Protein AF-A0A2N6P373-F1 (afdb_monomer)

Structure (mmCIF, N/CA/C/O backbone):
data_AF-A0A2N6P373-F1
#
_entry.id   AF-A0A2N6P373-F1
#
loop_
_atom_site.group_PDB
_atom_site.id
_atom_site.type_symbol
_atom_site.label_atom_id
_atom_site.label_alt_id
_atom_site.label_comp_id
_atom_site.label_asym_id
_atom_site.label_entity_id
_atom_site.label_seq_id
_atom_site.pdbx_PDB_ins_code
_atom_site.Cartn_x
_atom_site.Cartn_y
_atom_site.Cartn_z
_atom_site.occupancy
_atom_site.B_iso_or_equiv
_atom_site.auth_seq_id
_atom_site.auth_comp_id
_atom_site.auth_asym_id
_atom_site.auth_atom_id
_atom_site.pdbx_PDB_model_num
ATOM 1 N N . MET A 1 1 ? -19.589 -3.787 -27.848 1.00 36.09 1 MET A N 1
ATOM 2 C CA . MET A 1 1 ? -20.166 -4.482 -26.679 1.00 36.09 1 MET A CA 1
ATOM 3 C C . MET A 1 1 ? -19.087 -4.541 -25.617 1.00 36.09 1 MET A C 1
ATOM 5 O O . MET A 1 1 ? -18.096 -5.224 -25.832 1.00 36.09 1 MET A O 1
ATOM 9 N N . LEU A 1 2 ? -19.216 -3.754 -24.548 1.00 38.09 2 LEU A N 1
ATOM 10 C CA . LEU A 1 2 ? -18.368 -3.908 -23.366 1.00 38.09 2 LEU A CA 1
ATOM 11 C C . LEU A 1 2 ? -18.787 -5.218 -22.687 1.00 38.09 2 LEU A C 1
ATOM 13 O O . LEU A 1 2 ? -19.974 -5.453 -22.489 1.00 38.09 2 LEU A O 1
ATOM 17 N N . SER A 1 3 ? -17.824 -6.102 -22.433 1.00 40.59 3 SER A N 1
ATOM 18 C CA . SER A 1 3 ? -18.034 -7.330 -21.660 1.00 40.59 3 SER A CA 1
ATOM 19 C C . SER A 1 3 ? -18.656 -6.984 -20.300 1.00 40.59 3 SER A C 1
ATOM 21 O O . SER A 1 3 ? -18.285 -5.969 -19.711 1.00 40.59 3 SER A O 1
ATOM 23 N N . SER A 1 4 ? -19.553 -7.823 -19.773 1.00 47.12 4 SER A N 1
ATOM 24 C CA . SER A 1 4 ? -20.187 -7.636 -18.454 1.00 47.12 4 SER A CA 1
ATOM 25 C C . SER A 1 4 ? -19.177 -7.481 -17.306 1.00 47.12 4 SER A C 1
ATOM 27 O O . SER A 1 4 ? -19.502 -6.912 -16.269 1.00 47.12 4 SER A O 1
ATOM 29 N N . TYR A 1 5 ? -17.932 -7.933 -17.503 1.00 42.16 5 TYR A N 1
ATOM 30 C CA . TYR A 1 5 ? -16.812 -7.707 -16.584 1.00 42.16 5 TYR A CA 1
ATOM 31 C C . TYR A 1 5 ? -16.350 -6.242 -16.534 1.00 42.16 5 TYR A C 1
ATOM 33 O O . TYR A 1 5 ? -15.962 -5.752 -15.477 1.00 42.16 5 TYR A O 1
ATOM 41 N N . ALA A 1 6 ? -16.417 -5.521 -17.655 1.00 43.25 6 ALA A N 1
ATOM 42 C CA . ALA A 1 6 ? -16.016 -4.119 -17.727 1.00 43.25 6 ALA A CA 1
ATOM 43 C C . ALA A 1 6 ? -17.064 -3.183 -17.101 1.00 43.25 6 ALA A C 1
ATOM 45 O O . ALA A 1 6 ? -16.703 -2.148 -16.553 1.00 43.25 6 ALA A O 1
ATOM 46 N N . GLU A 1 7 ? -18.352 -3.540 -17.127 1.00 43.38 7 GLU A N 1
ATOM 47 C CA . GLU A 1 7 ? -19.412 -2.709 -16.531 1.00 43.38 7 GLU A CA 1
ATOM 48 C C . GLU A 1 7 ? -19.334 -2.639 -14.997 1.00 43.38 7 GLU A C 1
ATOM 50 O O . GLU A 1 7 ? -19.603 -1.580 -14.424 1.00 43.38 7 GLU A O 1
ATOM 55 N N . GLY A 1 8 ? -18.934 -3.730 -14.331 1.00 47.50 8 GLY A N 1
ATOM 56 C CA . GLY A 1 8 ? -18.705 -3.750 -12.881 1.00 47.50 8 GLY A CA 1
ATOM 57 C C . GLY A 1 8 ? -17.517 -2.876 -12.475 1.00 47.50 8 GLY A C 1
ATOM 58 O O . GLY A 1 8 ? -17.666 -1.972 -11.656 1.00 47.50 8 GLY A O 1
ATOM 59 N N . ALA A 1 9 ? -16.376 -3.067 -13.144 1.00 47.91 9 ALA A N 1
ATOM 60 C CA . ALA A 1 9 ? -15.158 -2.297 -12.889 1.00 47.91 9 ALA A CA 1
ATOM 61 C C . ALA A 1 9 ? -15.327 -0.797 -13.200 1.00 47.91 9 ALA A C 1
ATOM 63 O O . ALA A 1 9 ? -14.809 0.049 -12.479 1.00 47.91 9 ALA A O 1
ATOM 64 N N . VAL A 1 10 ? -16.092 -0.435 -14.238 1.00 49.12 10 VAL A N 1
ATOM 65 C CA . VAL A 1 10 ? -16.372 0.975 -14.567 1.00 49.12 10 VAL A CA 1
ATOM 66 C C . VAL A 1 10 ? -17.293 1.627 -13.532 1.00 49.12 10 VAL A C 1
ATOM 68 O O . VAL A 1 10 ? -17.081 2.790 -13.192 1.00 49.12 10 VAL A O 1
ATOM 71 N N . LYS A 1 11 ? -18.278 0.908 -12.973 1.00 52.78 11 LYS A N 1
ATOM 72 C CA . LYS A 1 11 ? -19.119 1.442 -11.884 1.00 52.78 11 LYS A CA 1
ATOM 73 C C . LYS A 1 11 ? -18.315 1.771 -10.627 1.00 52.78 11 LYS A C 1
ATOM 75 O O . LYS A 1 11 ? -18.614 2.770 -9.983 1.00 52.78 11 LYS A O 1
ATOM 80 N N . GLU A 1 12 ? -17.287 0.989 -10.312 1.00 53.12 12 GLU A N 1
ATOM 81 C CA . GLU A 1 12 ? -16.394 1.239 -9.170 1.00 53.12 12 GLU A CA 1
ATOM 82 C C . GLU A 1 12 ? -15.486 2.468 -9.345 1.00 53.12 12 GLU A C 1
ATOM 84 O O . GLU A 1 12 ? -14.927 2.961 -8.362 1.00 53.12 12 GLU A O 1
ATOM 89 N N . LEU A 1 13 ? -15.351 2.975 -10.576 1.00 55.50 13 LEU A N 1
ATOM 90 C CA . LEU A 1 13 ? -14.573 4.171 -10.917 1.00 55.50 13 LEU A CA 1
ATOM 91 C C . LEU A 1 13 ? -15.426 5.449 -10.972 1.00 55.50 13 LEU A C 1
ATOM 93 O O . LEU A 1 13 ? -14.883 6.555 -10.959 1.00 55.50 13 LEU A O 1
ATOM 97 N N . ILE A 1 14 ? -16.756 5.329 -11.053 1.00 58.03 14 ILE A N 1
ATOM 98 C CA . ILE A 1 14 ? -17.659 6.480 -11.159 1.00 58.03 14 ILE A CA 1
ATOM 99 C C . ILE A 1 14 ? -18.009 6.974 -9.753 1.00 58.03 14 ILE A C 1
ATOM 101 O O . ILE A 1 14 ? -18.794 6.365 -9.028 1.00 58.03 14 ILE A O 1
ATOM 105 N N . ARG A 1 15 ? -17.437 8.122 -9.378 1.00 55.56 15 ARG A N 1
ATOM 106 C CA . ARG A 1 15 ? -17.741 8.814 -8.121 1.00 55.56 15 ARG A CA 1
ATOM 107 C C . ARG A 1 15 ? -19.202 9.274 -8.104 1.00 55.56 15 ARG A C 1
ATOM 109 O O . ARG A 1 15 ? -19.672 9.902 -9.055 1.00 55.56 15 ARG A O 1
ATOM 116 N N . ASP A 1 16 ? -19.906 9.013 -7.004 1.00 60.09 16 ASP A N 1
ATOM 117 C CA . ASP A 1 16 ? -21.209 9.630 -6.748 1.00 60.09 16 ASP A CA 1
ATOM 118 C C . ASP A 1 16 ? -21.013 11.146 -6.592 1.00 60.09 16 ASP A C 1
ATOM 120 O O . ASP A 1 16 ? -20.276 11.593 -5.710 1.00 60.09 16 ASP A O 1
ATOM 124 N N . ARG A 1 17 ? -21.660 11.940 -7.455 1.00 55.34 17 ARG A N 1
ATOM 125 C CA . ARG A 1 17 ? -21.541 13.409 -7.466 1.00 55.34 17 ARG A CA 1
ATOM 126 C C . ARG A 1 17 ? -21.993 14.063 -6.158 1.00 55.34 17 ARG A C 1
ATOM 128 O O . ARG A 1 17 ? -21.658 15.222 -5.937 1.00 55.34 17 ARG A O 1
ATOM 135 N N . ASN A 1 18 ? -22.736 13.346 -5.318 1.00 59.47 18 ASN A N 1
ATOM 136 C CA . ASN A 1 18 ? -23.240 13.853 -4.044 1.00 59.47 18 ASN A CA 1
ATOM 137 C C . ASN A 1 18 ? -22.334 13.530 -2.842 1.00 59.47 18 ASN A C 1
ATOM 139 O O . ASN A 1 18 ? -22.615 14.002 -1.740 1.00 59.47 18 ASN A O 1
ATOM 143 N N . LYS A 1 19 ? -21.260 12.741 -3.011 1.00 60.41 19 LYS A N 1
ATOM 144 C CA . LYS A 1 19 ? -20.302 12.485 -1.926 1.00 60.41 19 LYS A CA 1
ATOM 145 C C . LYS A 1 19 ? -19.300 13.640 -1.791 1.00 60.41 19 LYS A C 1
ATOM 147 O O . LYS A 1 19 ? -18.815 14.136 -2.809 1.00 60.41 19 LYS A O 1
ATOM 152 N N . PRO A 1 20 ? -18.946 14.048 -0.557 1.00 62.47 20 PRO A N 1
ATOM 153 C CA . PRO A 1 20 ? -17.872 15.011 -0.343 1.00 62.47 20 PRO A CA 1
ATOM 154 C C . PRO A 1 20 ? -16.557 14.486 -0.931 1.00 62.47 20 PRO A C 1
ATOM 156 O O . PRO A 1 20 ? -16.300 13.280 -0.936 1.00 62.47 20 PRO A O 1
ATOM 159 N N . SER A 1 21 ? -15.727 15.395 -1.444 1.00 73.25 21 SER A N 1
ATOM 160 C CA . SER A 1 21 ? -14.412 15.038 -1.969 1.00 73.25 21 SER A CA 1
ATOM 161 C C . SER A 1 21 ? -13.522 14.514 -0.839 1.00 73.25 21 SER A C 1
ATOM 163 O O . SER A 1 21 ? -13.273 15.231 0.125 1.00 73.25 21 SER A O 1
ATOM 165 N N . SER A 1 22 ? -13.046 13.284 -0.985 1.00 87.69 22 SER A N 1
ATOM 166 C CA . SER A 1 22 ? -12.050 12.620 -0.146 1.00 87.69 22 SER A CA 1
ATOM 167 C C . SER A 1 22 ? -10.852 12.246 -1.015 1.00 87.69 22 SER A C 1
ATOM 169 O O . SER A 1 22 ? -11.009 11.524 -2.007 1.00 87.69 22 SER A O 1
ATOM 171 N N . MET A 1 23 ? -9.669 12.735 -0.644 1.00 90.06 23 MET A N 1
ATOM 172 C CA . MET A 1 23 ? -8.410 12.368 -1.300 1.00 90.06 23 MET A CA 1
ATOM 173 C C . MET A 1 23 ? -8.079 10.895 -1.060 1.00 90.06 23 MET A C 1
ATOM 175 O O . MET A 1 23 ? -7.504 10.245 -1.931 1.00 90.06 23 MET A O 1
ATOM 179 N N . LEU A 1 24 ? -8.471 10.344 0.096 1.00 91.62 24 LEU A N 1
ATOM 180 C CA . LEU A 1 24 ? -8.323 8.919 0.378 1.00 91.62 24 LEU A CA 1
ATOM 181 C C . LEU A 1 24 ? -9.154 8.068 -0.591 1.00 91.62 24 LEU A C 1
ATOM 183 O O . LEU A 1 24 ? -8.639 7.095 -1.136 1.00 91.62 24 LEU A O 1
ATOM 187 N N . ASP A 1 25 ? -10.417 8.422 -0.834 1.00 90.81 25 ASP A N 1
ATOM 188 C CA . ASP A 1 25 ? -11.251 7.697 -1.801 1.00 90.81 25 ASP A CA 1
ATOM 189 C C . ASP A 1 25 ? -10.675 7.785 -3.222 1.00 90.81 25 ASP A C 1
ATOM 191 O O . ASP A 1 25 ? -10.643 6.782 -3.938 1.00 90.81 25 ASP A O 1
ATOM 195 N N . ASP A 1 26 ? -10.154 8.952 -3.612 1.00 89.38 26 ASP A N 1
ATOM 196 C CA . ASP A 1 26 ? -9.510 9.141 -4.916 1.00 89.38 26 ASP A CA 1
ATOM 197 C C . ASP A 1 26 ? -8.205 8.323 -5.039 1.00 89.38 26 ASP A C 1
ATOM 199 O O . ASP A 1 26 ? -7.901 7.774 -6.106 1.00 89.38 26 A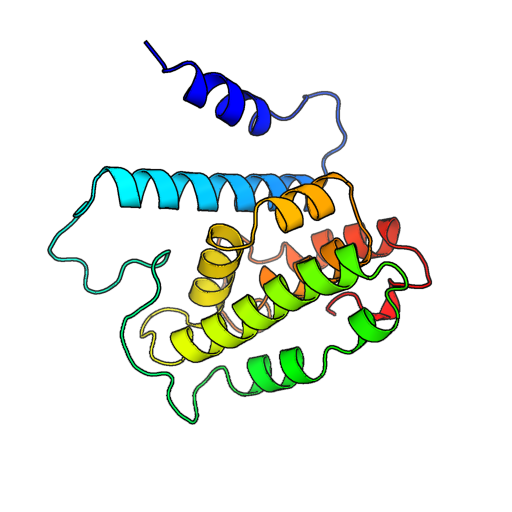SP A O 1
ATOM 203 N N . LEU A 1 27 ? -7.457 8.156 -3.941 1.00 90.75 27 LEU A N 1
ATOM 204 C CA . LEU A 1 27 ? -6.290 7.272 -3.894 1.00 90.75 27 LEU A CA 1
ATOM 205 C C . LEU A 1 27 ? -6.695 5.804 -4.075 1.00 90.75 27 LEU A C 1
ATOM 207 O O . LEU A 1 27 ? -6.065 5.092 -4.856 1.00 90.75 27 LEU A O 1
ATOM 211 N N . LEU A 1 28 ? -7.764 5.347 -3.414 1.00 91.62 28 LEU A N 1
ATOM 212 C CA . LEU A 1 28 ? -8.258 3.973 -3.574 1.00 91.62 28 LEU A CA 1
ATOM 213 C C . LEU A 1 28 ? -8.710 3.696 -5.014 1.00 91.62 28 LEU A C 1
ATOM 215 O O . LEU A 1 28 ? -8.395 2.640 -5.569 1.00 91.62 28 LEU A O 1
ATOM 219 N N . VAL A 1 29 ? -9.376 4.663 -5.651 1.00 89.25 29 VAL A N 1
ATOM 220 C CA . VAL A 1 29 ? -9.703 4.601 -7.084 1.00 89.25 29 VAL A CA 1
ATOM 221 C C . VAL A 1 29 ? -8.429 4.499 -7.926 1.00 89.25 29 VAL A C 1
ATOM 223 O O . VAL A 1 29 ? -8.363 3.673 -8.835 1.00 89.25 29 VAL A O 1
ATOM 226 N N . THR A 1 30 ? -7.387 5.265 -7.597 1.00 88.88 30 THR A N 1
ATOM 227 C CA . THR A 1 30 ? -6.091 5.202 -8.294 1.00 88.88 30 THR A CA 1
ATOM 228 C C . THR A 1 30 ? -5.418 3.834 -8.145 1.00 88.88 30 THR A C 1
ATOM 230 O O . THR A 1 30 ? -4.892 3.299 -9.126 1.00 88.88 30 THR A O 1
ATOM 233 N N . CYS A 1 31 ? -5.492 3.210 -6.966 1.00 90.25 31 CYS A N 1
ATOM 234 C CA . CYS A 1 31 ? -5.020 1.838 -6.765 1.00 90.25 31 CYS A CA 1
ATOM 235 C C . CYS A 1 31 ? -5.764 0.861 -7.688 1.00 90.25 31 CYS A C 1
ATOM 237 O O . CYS A 1 31 ? -5.122 0.103 -8.416 1.00 90.25 31 CYS A O 1
ATOM 239 N N . ARG A 1 32 ? -7.104 0.928 -7.751 1.00 90.62 32 ARG A N 1
ATOM 240 C CA . ARG A 1 32 ? -7.909 0.083 -8.659 1.00 90.62 32 ARG A CA 1
ATOM 241 C C . ARG A 1 32 ? -7.571 0.314 -10.131 1.00 90.62 32 ARG A C 1
ATOM 243 O O . ARG A 1 32 ? -7.398 -0.648 -10.879 1.00 90.62 32 ARG A O 1
ATOM 250 N N . LEU A 1 33 ? -7.420 1.572 -10.545 1.00 89.31 33 LEU A N 1
ATOM 251 C CA . LEU A 1 33 ? -7.001 1.919 -11.906 1.00 89.31 33 LEU A CA 1
ATOM 252 C C . LEU A 1 33 ? -5.645 1.297 -12.243 1.00 89.31 33 LEU A C 1
ATOM 254 O O . LEU A 1 33 ? -5.497 0.693 -13.303 1.00 89.31 33 LEU A O 1
ATOM 258 N N . THR A 1 34 ? -4.678 1.384 -11.330 1.00 89.25 34 THR A N 1
ATOM 259 C CA . THR A 1 34 ? -3.332 0.820 -11.521 1.00 89.25 34 THR A CA 1
ATOM 260 C C . THR A 1 34 ? -3.384 -0.701 -11.704 1.00 89.25 34 THR A C 1
ATOM 262 O O . THR A 1 34 ? -2.747 -1.235 -12.617 1.00 89.25 34 THR A O 1
ATOM 265 N N . ARG A 1 35 ? -4.210 -1.399 -10.913 1.00 90.44 35 ARG A N 1
ATOM 266 C CA . ARG A 1 35 ? -4.480 -2.841 -11.076 1.00 90.44 35 ARG A CA 1
ATOM 267 C C . ARG A 1 35 ? -5.080 -3.153 -12.447 1.00 90.44 35 ARG A C 1
ATOM 269 O O . ARG A 1 35 ? -4.610 -4.060 -13.130 1.00 90.44 35 ARG A O 1
ATOM 276 N N . GLY A 1 36 ? -6.073 -2.374 -12.877 1.00 88.50 36 GLY A N 1
ATOM 277 C CA . GLY A 1 36 ? -6.714 -2.528 -14.184 1.00 88.50 36 GLY A CA 1
ATOM 278 C C . GLY A 1 36 ? -5.743 -2.326 -15.350 1.00 88.50 36 GLY A C 1
ATOM 279 O O . GLY A 1 36 ? -5.716 -3.137 -16.274 1.00 88.50 36 GLY A O 1
ATOM 280 N N . VAL A 1 37 ? -4.892 -1.294 -15.287 1.00 86.38 37 VAL A N 1
ATOM 281 C CA . VAL A 1 37 ? -3.844 -1.043 -16.294 1.00 86.38 37 VAL A CA 1
ATOM 282 C C . VAL A 1 37 ? -2.873 -2.219 -16.373 1.00 86.38 37 VAL A C 1
ATOM 284 O O . VAL A 1 37 ? -2.527 -2.647 -17.475 1.00 86.38 37 VAL A O 1
ATOM 287 N N . ARG A 1 38 ? -2.467 -2.782 -15.229 1.00 86.44 38 ARG A N 1
ATOM 288 C CA . ARG A 1 38 ? -1.612 -3.973 -15.200 1.00 86.44 38 ARG A CA 1
ATOM 289 C C . ARG A 1 38 ? -2.300 -5.195 -15.816 1.00 86.44 38 ARG A C 1
ATOM 291 O O . ARG A 1 38 ? -1.693 -5.848 -16.657 1.00 86.44 38 ARG A O 1
ATOM 298 N N . ALA A 1 39 ? -3.555 -5.474 -15.465 1.00 86.25 39 ALA A N 1
ATOM 299 C CA . ALA A 1 39 ? -4.301 -6.616 -16.005 1.00 86.25 39 ALA A CA 1
ATOM 300 C C . ALA A 1 39 ? -4.511 -6.517 -17.529 1.00 86.25 39 ALA A C 1
ATOM 302 O O . ALA A 1 39 ? -4.385 -7.506 -18.257 1.00 86.25 39 ALA A O 1
ATOM 303 N N . ILE A 1 40 ? -4.783 -5.306 -18.028 1.00 83.44 40 ILE A N 1
ATOM 304 C CA . ILE A 1 40 ? -4.803 -5.009 -19.465 1.00 83.44 40 ILE A CA 1
ATOM 305 C C . ILE A 1 40 ? -3.434 -5.337 -20.063 1.00 83.44 40 ILE A C 1
ATOM 307 O O . ILE A 1 40 ? -3.355 -6.077 -21.042 1.00 83.44 40 ILE A O 1
ATOM 311 N N . ALA A 1 41 ? -2.355 -4.841 -19.455 1.00 81.69 41 ALA A N 1
ATOM 312 C CA . ALA A 1 41 ? -1.009 -5.073 -19.954 1.00 81.69 41 ALA A CA 1
ATOM 313 C C . ALA A 1 41 ? -0.625 -6.559 -20.014 1.00 81.69 41 ALA A C 1
ATOM 315 O O . ALA A 1 41 ? -0.073 -6.998 -21.019 1.00 81.69 41 ALA A O 1
ATOM 316 N N . GLU A 1 42 ? -0.987 -7.341 -18.999 1.00 80.25 42 GLU A N 1
ATOM 317 C CA . GLU A 1 42 ? -0.805 -8.798 -18.984 1.00 80.25 42 GLU A CA 1
ATOM 318 C C . GLU A 1 42 ? -1.594 -9.493 -20.101 1.00 80.25 42 GLU A C 1
ATOM 320 O O . GLU A 1 42 ? -1.071 -10.384 -20.767 1.00 80.25 42 GLU A O 1
ATOM 325 N N . SER A 1 43 ? -2.828 -9.050 -20.356 1.00 79.56 43 SER A N 1
ATOM 326 C CA . SER A 1 43 ? -3.712 -9.655 -21.362 1.00 79.56 43 SER A CA 1
ATOM 327 C C . SER A 1 43 ? -3.231 -9.437 -22.797 1.00 79.56 43 SER A C 1
ATOM 329 O O . SER A 1 43 ? -3.410 -10.304 -23.651 1.00 79.56 43 SER A O 1
ATOM 331 N N . PHE A 1 44 ? -2.634 -8.278 -23.080 1.00 72.81 44 PHE A N 1
ATOM 332 C CA . PHE A 1 44 ? -2.106 -7.956 -24.409 1.00 72.81 44 PHE A CA 1
ATOM 333 C C . PHE A 1 44 ? -0.677 -8.479 -24.635 1.00 72.81 44 PHE A C 1
ATOM 335 O O . PHE A 1 44 ? -0.202 -8.474 -25.771 1.00 72.81 44 PHE A O 1
ATOM 342 N N . GLY A 1 45 ? 0.005 -8.961 -23.591 1.00 69.31 45 GLY A N 1
ATOM 343 C CA . GLY A 1 45 ? 1.380 -9.446 -23.680 1.00 69.31 45 GLY A CA 1
ATOM 344 C C . GLY A 1 45 ? 2.367 -8.322 -24.016 1.00 69.31 45 GLY A C 1
ATOM 345 O O . GLY A 1 45 ? 2.468 -7.327 -23.300 1.00 69.31 45 GLY A O 1
ATOM 346 N N . VAL A 1 46 ? 3.130 -8.467 -25.106 1.00 58.16 46 VAL A N 1
ATOM 347 C CA . VAL A 1 46 ? 4.154 -7.487 -25.506 1.00 58.16 46 VAL A CA 1
ATOM 348 C C . VAL A 1 46 ? 3.493 -6.242 -26.113 1.00 58.16 46 VAL A C 1
ATOM 350 O O . VAL A 1 46 ? 3.333 -6.134 -27.326 1.00 58.16 46 VAL A O 1
ATOM 353 N N . ILE A 1 47 ? 3.131 -5.271 -25.269 1.00 59.75 47 ILE A N 1
ATOM 354 C CA . ILE A 1 47 ? 2.563 -3.983 -25.717 1.00 59.75 47 ILE A CA 1
ATOM 355 C C . ILE A 1 47 ? 3.596 -3.156 -26.501 1.00 59.75 47 ILE A C 1
ATOM 357 O O . ILE A 1 47 ? 3.234 -2.383 -27.387 1.00 59.75 47 ILE A O 1
ATOM 361 N N . TRP A 1 48 ? 4.889 -3.311 -26.192 1.00 60.62 48 TRP A N 1
ATOM 362 C CA . TRP A 1 48 ? 5.973 -2.671 -26.936 1.00 60.62 48 TRP A CA 1
ATOM 363 C C . TRP A 1 48 ? 7.295 -3.441 -26.747 1.00 60.62 48 TRP A C 1
ATOM 365 O O . TRP A 1 48 ? 7.889 -3.345 -25.674 1.00 60.62 48 TRP A O 1
ATOM 375 N N . PRO A 1 49 ? 7.800 -4.172 -27.759 1.00 58.31 49 PRO A N 1
ATOM 376 C CA . PRO A 1 49 ? 8.960 -5.065 -27.605 1.00 58.31 49 PRO A CA 1
ATOM 377 C C . PRO A 1 49 ? 10.267 -4.339 -27.257 1.00 58.31 49 PRO A C 1
ATOM 379 O O . PRO A 1 49 ? 11.171 -4.932 -26.686 1.00 58.31 49 PRO A O 1
ATOM 382 N N . ASN A 1 50 ? 10.352 -3.045 -27.577 1.00 62.62 50 ASN A N 1
ATOM 383 C CA . ASN A 1 50 ? 11.556 -2.231 -27.396 1.00 62.62 50 ASN A CA 1
ATOM 384 C C . ASN A 1 50 ? 11.569 -1.401 -26.099 1.00 62.62 50 ASN A C 1
ATOM 386 O O . ASN A 1 50 ? 12.423 -0.526 -25.961 1.00 62.62 50 ASN A O 1
ATOM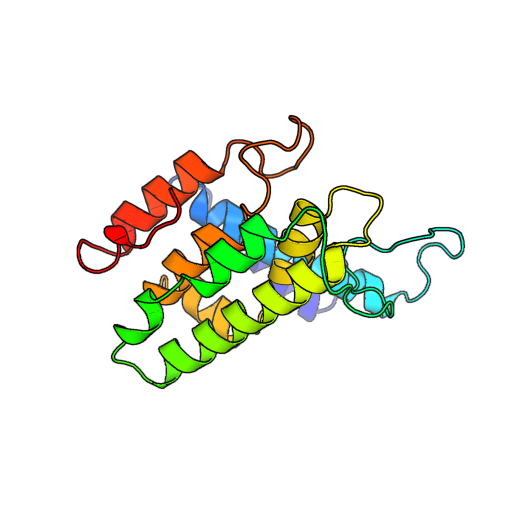 390 N N . ARG A 1 51 ? 10.622 -1.593 -25.169 1.00 63.41 51 ARG A N 1
ATOM 391 C CA . ARG A 1 51 ? 10.731 -0.961 -23.843 1.00 63.41 51 ARG A CA 1
ATOM 392 C C . ARG A 1 51 ? 11.614 -1.823 -22.949 1.00 63.41 51 ARG A C 1
ATOM 394 O O . ARG A 1 51 ? 11.306 -2.989 -22.740 1.00 63.41 51 ARG A O 1
ATOM 401 N N . SER A 1 52 ? 12.679 -1.228 -22.417 1.00 61.34 52 SER A N 1
ATOM 402 C CA . SER A 1 52 ? 13.615 -1.889 -21.501 1.00 61.34 52 SER A CA 1
ATOM 403 C C . SER A 1 52 ? 12.962 -2.288 -20.179 1.00 61.34 52 SER A C 1
ATOM 405 O O . SER A 1 52 ? 13.293 -3.334 -19.634 1.00 61.34 52 SER A O 1
ATOM 407 N N . GLU A 1 53 ? 12.005 -1.496 -19.683 1.00 66.69 53 GLU A N 1
ATOM 408 C CA . GLU A 1 53 ? 11.308 -1.780 -18.430 1.00 66.69 53 GLU A CA 1
ATOM 409 C C . GLU A 1 53 ? 9.807 -1.492 -18.507 1.00 66.69 53 GLU A C 1
ATOM 411 O O . GLU A 1 53 ? 9.351 -0.473 -19.040 1.00 66.69 53 GLU A O 1
ATOM 416 N N . LEU A 1 54 ? 9.023 -2.388 -17.909 1.00 77.19 54 LEU A N 1
ATOM 417 C CA . LEU A 1 54 ? 7.599 -2.197 -17.678 1.00 77.19 54 LEU A CA 1
ATOM 418 C C . LEU A 1 54 ? 7.399 -1.808 -16.207 1.00 77.19 54 LEU A C 1
ATOM 420 O O . LEU A 1 54 ? 7.570 -2.630 -15.313 1.00 77.19 54 LEU A O 1
ATOM 424 N N . ILE A 1 55 ? 7.028 -0.550 -15.949 1.00 77.38 55 ILE A N 1
ATOM 425 C CA . ILE A 1 55 ? 6.987 0.039 -14.593 1.00 77.38 55 ILE A CA 1
ATOM 426 C C . ILE A 1 55 ? 6.093 -0.760 -13.627 1.00 77.38 55 ILE A C 1
ATOM 428 O O . ILE A 1 55 ? 6.435 -0.907 -12.460 1.00 77.38 55 ILE A O 1
ATOM 432 N N . LEU A 1 56 ? 4.981 -1.330 -14.106 1.00 83.69 56 LEU A N 1
ATOM 433 C CA . LEU A 1 56 ? 4.050 -2.119 -13.283 1.00 83.69 56 LEU A CA 1
ATOM 434 C C . LEU A 1 56 ? 4.461 -3.590 -13.098 1.00 83.69 56 LEU A C 1
ATOM 436 O O . LEU A 1 56 ? 3.759 -4.330 -12.414 1.00 83.69 56 LEU A O 1
ATOM 440 N N . PHE A 1 57 ? 5.576 -4.019 -13.695 1.00 84.06 57 PHE A N 1
ATOM 441 C CA . PHE A 1 57 ? 6.043 -5.403 -13.660 1.00 84.06 57 PHE A CA 1
ATOM 442 C C . PHE A 1 57 ? 7.377 -5.497 -12.937 1.00 84.06 57 PHE A C 1
ATOM 444 O O . PHE A 1 57 ? 8.274 -4.660 -13.100 1.00 84.06 57 PHE A O 1
ATOM 451 N N . VAL A 1 58 ? 7.489 -6.527 -12.108 1.00 84.31 58 VAL A N 1
ATOM 452 C CA . VAL A 1 58 ? 8.684 -6.772 -11.310 1.00 84.31 58 VAL A CA 1
ATOM 453 C C . VAL A 1 58 ? 9.789 -7.300 -12.216 1.00 84.31 58 VAL A C 1
ATOM 455 O O . VAL A 1 58 ? 9.551 -8.169 -13.049 1.00 84.31 58 VAL A O 1
ATOM 458 N N . THR A 1 59 ? 10.990 -6.747 -12.064 1.00 77.88 59 THR A N 1
ATOM 459 C CA . THR A 1 59 ? 12.176 -7.222 -12.780 1.00 77.88 59 THR A CA 1
ATOM 460 C C . THR A 1 59 ? 12.594 -8.612 -12.289 1.00 77.88 59 THR A C 1
ATOM 462 O O . THR A 1 59 ? 12.485 -8.929 -11.099 1.00 77.88 59 THR A O 1
ATOM 465 N N . GLU A 1 60 ? 13.106 -9.439 -13.199 1.00 79.69 60 GLU A N 1
ATOM 466 C CA . GLU A 1 60 ? 13.684 -10.744 -12.856 1.00 79.69 60 GLU A CA 1
ATOM 467 C C . GLU A 1 60 ? 15.048 -10.617 -12.160 1.00 79.69 60 GLU A C 1
ATOM 469 O O . GLU A 1 60 ? 15.499 -11.575 -11.535 1.00 79.69 60 GLU A O 1
ATOM 474 N N . ALA A 1 61 ? 15.674 -9.434 -12.200 1.00 80.81 61 ALA A N 1
ATOM 475 C CA . ALA A 1 61 ? 16.959 -9.173 -11.556 1.00 80.81 61 ALA A CA 1
ATOM 476 C C . ALA A 1 61 ? 16.946 -9.527 -10.058 1.00 80.81 61 ALA A C 1
ATOM 478 O O . ALA A 1 61 ? 15.945 -9.336 -9.357 1.00 80.81 61 ALA A O 1
ATOM 479 N N . GLU A 1 62 ? 18.062 -10.051 -9.554 1.00 85.50 62 GLU A N 1
ATOM 480 C CA . GLU A 1 62 ? 18.222 -10.342 -8.129 1.00 85.50 62 GLU A CA 1
ATOM 481 C C . GLU A 1 62 ? 18.165 -9.061 -7.287 1.00 85.50 62 GLU A C 1
ATOM 483 O O . GLU A 1 62 ? 18.518 -7.977 -7.748 1.00 85.50 62 GLU A O 1
ATOM 488 N N . VAL A 1 63 ? 17.690 -9.191 -6.044 1.00 87.69 63 VAL A N 1
ATOM 489 C CA . VAL A 1 63 ? 17.676 -8.073 -5.094 1.00 87.69 63 VAL A CA 1
ATOM 490 C C . VAL A 1 63 ? 19.124 -7.795 -4.684 1.00 87.69 63 VAL A C 1
ATOM 492 O O . VAL A 1 63 ? 19.768 -8.700 -4.148 1.00 87.69 63 VAL A O 1
ATOM 495 N N . PRO A 1 64 ? 19.662 -6.590 -4.932 1.00 87.31 64 PRO A N 1
ATOM 496 C CA . PRO A 1 64 ? 21.004 -6.252 -4.486 1.00 87.31 64 PRO A CA 1
ATOM 497 C C . PRO A 1 64 ? 21.042 -6.169 -2.956 1.00 87.31 64 PRO A C 1
ATOM 499 O O . PRO A 1 64 ? 20.035 -5.879 -2.315 1.00 87.31 64 PRO A O 1
ATOM 502 N N . ALA A 1 65 ? 22.220 -6.393 -2.370 1.00 86.94 65 ALA A N 1
ATOM 503 C CA . ALA A 1 65 ? 22.396 -6.313 -0.917 1.00 86.94 65 ALA A CA 1
ATOM 504 C C . ALA A 1 65 ? 22.178 -4.894 -0.361 1.00 86.94 65 ALA A C 1
ATOM 506 O O . ALA A 1 65 ? 21.752 -4.753 0.778 1.00 86.94 65 ALA A O 1
ATOM 507 N N . HIS A 1 66 ? 22.476 -3.872 -1.170 1.00 86.56 66 HIS A N 1
ATOM 508 C CA . HIS A 1 66 ? 22.357 -2.458 -0.827 1.00 86.56 66 HIS A CA 1
ATOM 509 C C . HIS A 1 66 ? 21.883 -1.650 -2.030 1.00 86.56 66 HIS A C 1
ATOM 511 O O . HIS A 1 66 ? 22.165 -2.011 -3.180 1.00 86.56 66 HIS A O 1
ATOM 517 N N . GLY A 1 67 ? 21.228 -0.526 -1.767 1.00 87.25 67 GLY A N 1
ATOM 518 C CA . GLY A 1 67 ? 20.839 0.419 -2.801 1.00 87.25 67 GLY A CA 1
ATOM 519 C C . GLY A 1 67 ? 20.243 1.726 -2.267 1.00 87.25 67 GLY A C 1
ATOM 520 O O . GLY A 1 67 ? 20.194 1.967 -1.061 1.00 87.25 67 GLY A O 1
ATOM 521 N N . PRO A 1 68 ? 19.795 2.615 -3.169 1.00 86.75 68 PRO A N 1
ATOM 522 C CA . PRO A 1 68 ? 19.295 3.943 -2.808 1.00 86.75 68 PRO A CA 1
ATOM 523 C C . PRO A 1 68 ? 18.045 3.942 -1.910 1.00 86.75 68 PRO A C 1
ATOM 525 O O . PRO A 1 68 ? 17.761 4.955 -1.278 1.00 86.75 68 PRO A O 1
ATOM 528 N N . LEU A 1 69 ? 17.292 2.841 -1.849 1.00 89.50 69 LEU A N 1
ATOM 529 C CA . LEU A 1 69 ? 16.096 2.698 -1.014 1.00 89.50 69 LEU A CA 1
ATOM 530 C C . LEU A 1 69 ? 16.359 1.996 0.328 1.00 89.50 69 LEU A C 1
ATOM 532 O O . LEU A 1 69 ? 15.397 1.685 1.029 1.00 89.50 69 LEU A O 1
ATOM 536 N N . ASP A 1 70 ? 17.616 1.766 0.721 1.00 90.44 70 ASP A N 1
ATOM 537 C CA . ASP A 1 70 ? 17.942 1.165 2.028 1.00 90.44 70 ASP A CA 1
ATOM 538 C C . ASP A 1 70 ? 17.270 1.904 3.210 1.00 90.44 70 ASP A C 1
ATOM 540 O O . ASP A 1 70 ? 16.639 1.233 4.028 1.00 90.44 70 ASP A O 1
ATOM 544 N N . PRO A 1 71 ? 17.234 3.256 3.267 1.00 90.00 71 PRO A N 1
ATOM 545 C CA . PRO A 1 71 ? 16.510 3.967 4.330 1.00 90.00 71 PRO A CA 1
ATOM 546 C C . PRO A 1 71 ? 14.999 3.683 4.350 1.00 90.00 71 PRO A C 1
ATOM 548 O O . PRO A 1 71 ? 14.362 3.695 5.403 1.00 90.00 71 PRO A O 1
ATOM 551 N N . VAL A 1 72 ? 14.404 3.420 3.182 1.00 89.56 72 VAL A N 1
ATOM 552 C CA . VAL A 1 72 ? 12.985 3.055 3.070 1.00 89.56 72 VAL A CA 1
ATOM 553 C C . VAL A 1 72 ? 12.766 1.634 3.587 1.00 89.56 72 VAL A C 1
ATOM 555 O O . VAL A 1 72 ? 11.775 1.385 4.270 1.00 89.56 72 VAL A O 1
ATOM 558 N N . LEU A 1 73 ? 13.685 0.703 3.308 1.00 92.06 73 LEU A N 1
ATOM 559 C CA . LEU A 1 73 ? 13.627 -0.652 3.862 1.00 92.06 73 LEU A CA 1
ATOM 560 C C . LEU A 1 73 ? 13.733 -0.636 5.387 1.00 92.06 73 LEU A C 1
ATOM 562 O O . LEU A 1 73 ? 12.879 -1.229 6.042 1.00 92.06 73 LEU A O 1
ATOM 566 N N . GLU A 1 74 ? 14.690 0.106 5.945 1.00 92.12 74 GLU A N 1
ATOM 567 C CA . GLU A 1 74 ? 14.841 0.274 7.398 1.00 92.12 74 GLU A CA 1
ATOM 568 C C . GLU A 1 74 ? 13.560 0.836 8.037 1.00 92.12 74 GLU A C 1
ATOM 570 O O . GLU A 1 74 ? 13.082 0.329 9.057 1.00 92.12 74 GLU A O 1
ATOM 575 N N . LEU A 1 75 ? 12.937 1.837 7.399 1.00 90.75 75 LEU A N 1
ATOM 576 C CA . LEU A 1 75 ? 11.648 2.372 7.836 1.00 90.75 75 LEU A CA 1
ATOM 577 C C . LEU A 1 75 ? 10.565 1.285 7.847 1.00 90.75 75 LEU A C 1
ATOM 579 O O . LEU A 1 75 ? 9.871 1.131 8.852 1.00 90.75 75 LEU A O 1
ATOM 583 N N . LEU A 1 76 ? 10.416 0.523 6.761 1.00 92.19 76 LEU A N 1
ATOM 584 C CA . LEU A 1 76 ? 9.413 -0.543 6.659 1.00 92.19 76 LEU A CA 1
ATOM 585 C C . LEU A 1 76 ? 9.683 -1.702 7.628 1.00 92.19 76 LEU A C 1
ATOM 587 O O . LEU A 1 76 ? 8.746 -2.362 8.082 1.00 92.19 76 LEU A O 1
ATOM 591 N N . GLU A 1 77 ? 10.943 -1.980 7.950 1.00 92.75 77 GLU A N 1
ATOM 592 C CA . GLU A 1 77 ? 11.340 -2.958 8.966 1.00 92.75 77 GLU A CA 1
ATOM 593 C C . GLU A 1 77 ? 10.986 -2.501 10.380 1.00 92.75 77 GLU A C 1
ATOM 595 O O . GLU A 1 77 ? 10.582 -3.328 11.195 1.00 92.75 77 GLU A O 1
ATOM 600 N N . SER A 1 78 ? 11.035 -1.194 10.642 1.00 91.38 78 SER A N 1
ATOM 601 C CA . SER A 1 78 ? 10.638 -0.604 11.926 1.00 91.38 78 SER A CA 1
ATOM 602 C C . SER A 1 78 ? 9.118 -0.531 12.156 1.00 91.38 78 SER A C 1
ATOM 604 O O . SER A 1 78 ? 8.675 -0.122 13.230 1.00 91.38 78 SER A O 1
ATOM 606 N N . VAL A 1 79 ? 8.296 -0.912 11.170 1.00 90.81 79 VAL A N 1
ATOM 607 C CA . VAL A 1 79 ? 6.830 -0.898 11.284 1.00 90.81 79 VAL A CA 1
ATOM 608 C C . VAL A 1 79 ? 6.357 -1.997 12.240 1.00 90.81 79 VAL A C 1
ATOM 610 O O . VAL A 1 79 ? 6.315 -3.171 11.879 1.00 90.81 79 VAL 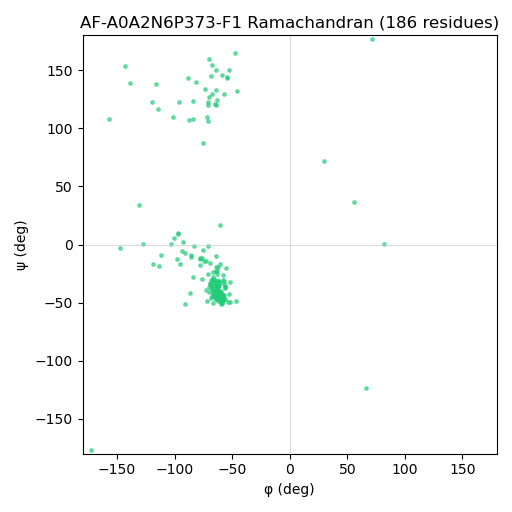A O 1
ATOM 613 N N . THR A 1 80 ? 5.936 -1.605 13.445 1.00 92.38 80 THR A N 1
ATOM 614 C CA . THR A 1 80 ? 5.501 -2.532 14.512 1.00 92.38 80 THR A CA 1
ATOM 615 C C . THR A 1 80 ? 4.010 -2.468 14.841 1.00 92.38 80 THR A C 1
ATOM 617 O O . THR A 1 80 ? 3.509 -3.331 15.554 1.00 92.38 80 THR A O 1
ATOM 620 N N . PHE A 1 81 ? 3.248 -1.502 14.308 1.00 92.38 81 PHE A N 1
ATOM 621 C CA . PHE A 1 81 ? 1.839 -1.313 14.699 1.00 92.38 81 PHE A CA 1
ATOM 622 C C . PHE A 1 81 ? 0.961 -2.558 14.473 1.00 92.38 81 PHE A C 1
ATOM 624 O O . PHE A 1 81 ? -0.031 -2.752 15.170 1.00 92.38 81 PHE A O 1
ATOM 631 N N . LEU A 1 82 ? 1.318 -3.432 13.523 1.00 93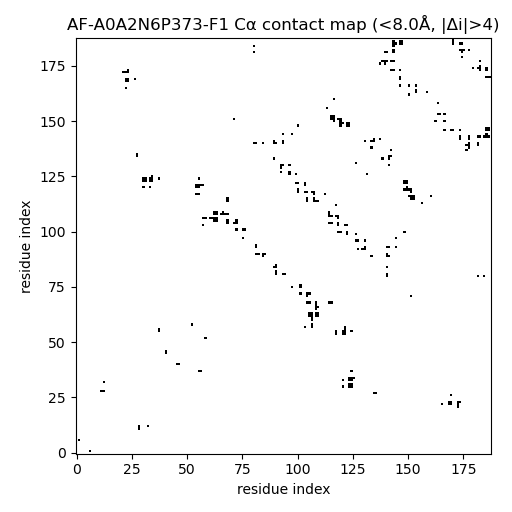.25 82 LEU A N 1
ATOM 632 C CA . LEU A 1 82 ? 0.591 -4.680 13.258 1.00 93.25 82 LEU A CA 1
ATOM 633 C C . LEU A 1 82 ? 0.619 -5.657 14.443 1.00 93.25 82 LEU A C 1
ATOM 635 O O . LEU A 1 82 ? -0.282 -6.492 14.576 1.00 93.25 82 LEU A O 1
ATOM 639 N N . GLU A 1 83 ? 1.599 -5.540 15.338 1.00 91.75 83 GLU A N 1
ATOM 640 C CA . GLU A 1 83 ? 1.649 -6.306 16.586 1.00 91.75 83 GLU A CA 1
ATOM 641 C C . GLU A 1 83 ? 0.455 -5.970 17.488 1.00 91.75 83 GLU A C 1
ATOM 643 O O . GLU A 1 83 ? -0.103 -6.860 18.136 1.00 91.75 83 GLU A O 1
ATOM 648 N N . GLU A 1 84 ? -0.031 -4.727 17.446 1.00 89.62 84 GLU A N 1
ATOM 649 C CA . GLU A 1 84 ? -1.206 -4.297 18.202 1.00 89.62 84 GLU A CA 1
ATOM 650 C C . GLU A 1 84 ? -2.534 -4.768 17.588 1.00 89.62 84 GLU A C 1
ATOM 652 O O . GLU A 1 84 ? -3.567 -4.665 18.250 1.00 89.62 84 GLU A O 1
ATOM 657 N N . GLU A 1 85 ? -2.558 -5.295 16.358 1.00 93.38 85 GLU A N 1
ATOM 658 C CA . GLU A 1 85 ? -3.797 -5.740 15.702 1.00 93.38 85 GLU A CA 1
ATOM 659 C C . GLU A 1 85 ? -4.341 -7.026 16.342 1.00 93.38 85 GLU A C 1
ATOM 661 O O . GLU A 1 85 ? -3.783 -8.106 16.174 1.00 93.38 85 GLU A O 1
ATOM 666 N N . GLY A 1 86 ? -5.463 -6.938 17.058 1.00 90.94 86 GLY A N 1
ATOM 667 C CA . GLY A 1 86 ? -6.046 -8.084 17.763 1.00 90.94 86 GLY A CA 1
ATOM 668 C C . GLY A 1 86 ? -6.673 -9.130 16.835 1.00 90.94 86 GLY A C 1
ATOM 669 O O . GLY A 1 86 ? -6.761 -10.306 17.197 1.00 90.94 86 GLY A O 1
ATOM 670 N N . ASN A 1 87 ? -7.105 -8.732 15.638 1.00 95.81 87 ASN A N 1
ATOM 671 C CA . ASN A 1 87 ? -7.697 -9.630 14.657 1.00 95.81 87 ASN A CA 1
ATOM 672 C C . ASN A 1 87 ? -6.607 -10.324 13.826 1.00 95.81 87 ASN A C 1
ATOM 674 O O . ASN A 1 87 ? -6.002 -9.736 12.929 1.00 95.81 87 ASN A O 1
ATOM 678 N N . ALA A 1 88 ? -6.409 -11.622 14.073 1.00 96.19 88 ALA A N 1
ATOM 679 C CA . ALA A 1 88 ? -5.392 -12.426 13.392 1.00 96.19 88 ALA A CA 1
ATOM 680 C C . ALA A 1 88 ? -5.527 -12.437 11.856 1.00 96.19 88 ALA A C 1
ATOM 682 O O . ALA A 1 88 ? -4.519 -12.524 11.153 1.00 96.19 88 ALA A O 1
ATOM 683 N N . THR A 1 89 ? -6.748 -12.328 11.321 1.00 97.06 89 THR A N 1
ATOM 684 C CA . THR A 1 89 ? -6.974 -12.290 9.869 1.00 97.06 89 THR A CA 1
ATOM 685 C C . THR A 1 89 ? -6.519 -10.962 9.281 1.00 97.06 89 THR A C 1
ATOM 687 O O . THR A 1 89 ? -5.757 -10.972 8.316 1.00 97.06 89 THR A O 1
ATOM 690 N N . VAL A 1 90 ? -6.929 -9.841 9.885 1.00 97.62 90 VAL A N 1
ATOM 691 C CA . VAL A 1 90 ? -6.512 -8.494 9.457 1.00 97.62 90 VAL A CA 1
ATOM 692 C C . VAL A 1 90 ? -4.996 -8.367 9.558 1.00 97.62 90 VAL A C 1
ATOM 694 O O . VAL A 1 90 ? -4.350 -7.999 8.579 1.00 97.62 90 VAL A O 1
ATOM 697 N N . ARG A 1 91 ? -4.414 -8.783 10.691 1.00 97.62 91 ARG A N 1
ATOM 698 C CA . ARG A 1 91 ? -2.961 -8.793 10.895 1.00 97.62 91 ARG A CA 1
ATOM 699 C C . ARG A 1 91 ? -2.244 -9.554 9.784 1.00 97.62 91 ARG A C 1
ATOM 701 O O . ARG A 1 91 ? -1.305 -9.026 9.205 1.00 97.62 91 ARG A O 1
ATOM 708 N N . ARG A 1 92 ? -2.687 -10.774 9.460 1.00 97.88 92 ARG A N 1
ATOM 709 C CA . ARG A 1 92 ? -2.072 -11.603 8.411 1.00 97.88 92 ARG A CA 1
ATOM 710 C C . ARG A 1 92 ? -2.129 -10.930 7.039 1.00 97.88 92 ARG A C 1
ATOM 712 O O . ARG A 1 92 ? -1.116 -10.903 6.348 1.00 97.88 92 ARG A O 1
ATOM 719 N N . VAL A 1 93 ? -3.291 -10.401 6.650 1.00 98.38 93 VAL A N 1
ATOM 720 C CA . VAL A 1 93 ? -3.471 -9.749 5.341 1.00 98.38 93 VAL A CA 1
ATOM 721 C C . VAL A 1 93 ? -2.595 -8.496 5.238 1.00 98.38 93 VAL A C 1
ATOM 723 O O . VAL A 1 93 ? -1.871 -8.334 4.256 1.00 98.38 93 VAL A O 1
ATOM 726 N N . CYS A 1 94 ? -2.578 -7.656 6.275 1.00 97.88 94 CYS A N 1
ATOM 727 C CA . CYS A 1 94 ? -1.710 -6.480 6.321 1.00 97.88 94 CYS A CA 1
ATOM 728 C C . CYS A 1 94 ? -0.220 -6.854 6.361 1.00 97.88 94 CYS A C 1
ATOM 730 O O . CYS A 1 94 ? 0.580 -6.205 5.695 1.00 97.88 94 CYS A O 1
ATOM 732 N N . GLN A 1 95 ? 0.162 -7.920 7.072 1.00 97.75 95 GLN A N 1
ATOM 733 C CA . GLN A 1 95 ? 1.548 -8.394 7.094 1.00 97.75 95 GLN A CA 1
ATOM 734 C C . GLN A 1 95 ? 1.999 -8.849 5.705 1.00 97.75 95 GLN A C 1
ATOM 736 O O . GLN A 1 95 ? 3.057 -8.439 5.247 1.00 97.75 95 GLN A O 1
ATOM 741 N N . THR A 1 96 ? 1.169 -9.614 4.987 1.00 98.00 96 THR A N 1
ATOM 742 C CA . THR A 1 96 ? 1.467 -10.008 3.598 1.00 98.00 96 THR A CA 1
ATOM 743 C C . THR A 1 96 ? 1.634 -8.787 2.687 1.00 98.00 96 THR A C 1
ATOM 745 O O . THR A 1 96 ? 2.535 -8.761 1.850 1.00 98.00 96 THR A O 1
ATOM 748 N N . ALA A 1 97 ? 0.808 -7.751 2.862 1.00 97.81 97 ALA A N 1
ATOM 749 C CA . ALA A 1 97 ? 0.946 -6.507 2.110 1.00 97.81 97 ALA A CA 1
ATOM 750 C C . ALA A 1 97 ? 2.233 -5.735 2.472 1.00 97.81 97 ALA A C 1
ATOM 752 O O . ALA A 1 97 ? 2.866 -5.170 1.578 1.00 97.81 97 ALA A O 1
ATOM 753 N N . LEU A 1 98 ? 2.653 -5.732 3.741 1.00 97.44 98 LEU A N 1
ATOM 754 C CA . LEU A 1 98 ? 3.917 -5.129 4.181 1.00 97.44 98 LEU A CA 1
ATOM 755 C C . LEU A 1 98 ? 5.130 -5.897 3.634 1.00 97.44 98 LEU A C 1
ATOM 757 O O . LEU A 1 98 ? 6.063 -5.282 3.121 1.00 97.44 98 LEU A O 1
ATOM 761 N N . ASP A 1 99 ? 5.104 -7.227 3.682 1.00 97.25 99 ASP A N 1
ATOM 762 C CA . ASP A 1 99 ? 6.183 -8.076 3.166 1.00 97.25 99 ASP A CA 1
ATOM 763 C C . ASP A 1 99 ? 6.337 -7.913 1.648 1.00 97.25 99 ASP A C 1
ATOM 765 O O . ASP A 1 99 ? 7.454 -7.775 1.143 1.00 97.25 99 ASP A O 1
ATOM 769 N N . LEU A 1 100 ? 5.215 -7.829 0.921 1.00 96.56 100 LEU A N 1
ATOM 770 C CA . LEU A 1 100 ? 5.209 -7.492 -0.502 1.00 96.56 100 LEU A CA 1
ATOM 771 C C . LEU A 1 100 ? 5.868 -6.130 -0.753 1.00 96.56 100 LEU A C 1
ATOM 773 O O . LEU A 1 100 ? 6.659 -5.999 -1.683 1.00 96.56 100 LEU A O 1
ATOM 777 N N . MET A 1 101 ? 5.567 -5.121 0.068 1.00 95.50 101 MET A N 1
ATOM 778 C CA . MET A 1 101 ? 6.159 -3.787 -0.062 1.00 95.50 101 MET A CA 1
ATOM 779 C C . MET A 1 101 ? 7.676 -3.821 0.122 1.00 95.50 101 MET A C 1
ATOM 781 O O . MET A 1 101 ? 8.396 -3.311 -0.731 1.00 95.50 101 MET A O 1
ATOM 785 N N . LYS A 1 102 ? 8.163 -4.476 1.183 1.00 95.25 102 LYS A N 1
ATOM 786 C CA . LYS A 1 102 ? 9.602 -4.652 1.446 1.00 95.25 102 LYS A CA 1
ATOM 787 C C . LYS A 1 102 ? 10.299 -5.337 0.275 1.00 95.25 102 LYS A C 1
ATOM 789 O O . LYS A 1 102 ? 11.323 -4.863 -0.212 1.00 95.25 102 LYS A O 1
ATOM 794 N N . TRP A 1 103 ? 9.706 -6.418 -0.227 1.00 94.69 103 TRP A N 1
ATOM 795 C CA . TRP A 1 103 ? 10.251 -7.149 -1.365 1.00 94.69 103 TRP A CA 1
ATOM 796 C C . TRP A 1 103 ? 10.300 -6.299 -2.642 1.00 94.69 103 TRP A C 1
ATOM 798 O O . TRP A 1 103 ? 11.317 -6.296 -3.336 1.00 94.69 103 TRP A O 1
ATOM 808 N N . LEU A 1 104 ? 9.243 -5.534 -2.936 1.00 93.38 104 LEU A N 1
ATOM 809 C CA . LEU A 1 104 ? 9.195 -4.642 -4.100 1.00 93.38 104 LEU A CA 1
ATOM 810 C C . LEU A 1 104 ? 10.191 -3.487 -3.995 1.00 93.38 104 LEU A C 1
ATOM 812 O O . LEU A 1 104 ? 10.839 -3.161 -4.987 1.00 93.38 104 LEU A O 1
ATOM 816 N N . VAL A 1 105 ? 10.360 -2.902 -2.807 1.00 92.31 105 VAL A N 1
ATOM 817 C CA . VAL A 1 105 ? 11.390 -1.885 -2.554 1.00 92.31 105 VAL A CA 1
ATOM 818 C C . VAL A 1 105 ? 12.780 -2.468 -2.809 1.00 92.31 105 VAL A C 1
ATOM 820 O O . VAL A 1 105 ? 13.553 -1.868 -3.552 1.00 92.31 105 VAL A O 1
ATOM 823 N N . GLY A 1 106 ? 13.066 -3.673 -2.305 1.00 92.25 106 GLY A N 1
ATOM 824 C CA . GLY A 1 106 ? 14.319 -4.381 -2.589 1.00 92.25 106 GLY A CA 1
ATOM 825 C C . GLY A 1 106 ? 14.533 -4.634 -4.086 1.00 92.25 106 GLY A C 1
ATOM 826 O O . GLY A 1 106 ? 15.615 -4.393 -4.617 1.00 92.25 106 GLY A O 1
ATOM 827 N N . LYS A 1 107 ? 13.491 -5.052 -4.810 1.00 90.38 107 LYS A N 1
ATOM 828 C CA . LYS A 1 107 ? 13.547 -5.252 -6.269 1.00 90.38 107 LYS A CA 1
ATOM 829 C C . LYS A 1 107 ? 13.732 -3.953 -7.053 1.00 90.38 107 LYS A C 1
ATOM 831 O O . LYS A 1 107 ? 14.326 -3.974 -8.127 1.00 90.38 107 LYS A O 1
ATOM 836 N N . ALA A 1 108 ? 13.226 -2.834 -6.545 1.00 89.50 108 ALA A N 1
ATOM 837 C CA . ALA A 1 108 ? 13.311 -1.547 -7.220 1.00 89.50 108 ALA A CA 1
ATOM 838 C C . ALA A 1 108 ? 14.689 -0.878 -7.088 1.00 89.50 108 ALA A C 1
ATOM 840 O O . ALA A 1 108 ? 14.962 0.056 -7.839 1.00 89.50 108 ALA A O 1
ATOM 841 N N . GLN A 1 109 ? 15.568 -1.364 -6.203 1.00 87.19 109 GLN A N 1
ATOM 842 C CA . GLN A 1 109 ? 16.914 -0.818 -5.967 1.00 87.19 109 GLN A CA 1
ATOM 843 C C . GLN A 1 109 ? 17.753 -0.660 -7.246 1.00 87.19 109 GLN A C 1
ATOM 845 O O . GLN A 1 109 ? 18.562 0.258 -7.345 1.00 87.19 109 GLN A O 1
ATOM 850 N N . THR A 1 110 ? 17.557 -1.541 -8.232 1.00 77.38 110 THR A N 1
ATOM 851 C CA . THR A 1 110 ? 18.295 -1.533 -9.506 1.00 77.38 110 THR A CA 1
ATOM 852 C C . THR A 1 110 ? 17.589 -0.751 -10.615 1.00 77.38 110 THR A C 1
ATOM 854 O O . THR A 1 110 ? 18.053 -0.756 -11.751 1.00 77.38 110 THR A O 1
ATOM 857 N N . SER A 1 111 ? 16.438 -0.139 -10.326 1.00 76.62 111 SER A N 1
ATOM 858 C CA . SER A 1 111 ? 15.642 0.589 -11.314 1.00 76.62 111 SER A CA 1
ATOM 859 C C . SER A 1 111 ? 16.353 1.884 -11.698 1.00 76.62 111 SER A C 1
ATOM 861 O O . SER A 1 111 ? 16.590 2.742 -10.850 1.00 76.62 111 SER A O 1
ATOM 863 N N . GLU A 1 112 ? 16.643 2.065 -12.986 1.00 70.62 112 GLU A N 1
ATOM 864 C CA . GLU A 1 112 ? 17.228 3.316 -13.496 1.00 70.62 112 GLU A CA 1
ATOM 865 C C . GLU A 1 112 ? 16.248 4.496 -13.376 1.00 70.62 112 GLU A C 1
ATOM 867 O O . GLU A 1 112 ? 16.653 5.656 -13.303 1.00 70.62 112 GLU A O 1
ATOM 872 N N . TRP A 1 113 ? 14.947 4.196 -13.324 1.00 69.75 113 TRP A N 1
ATOM 873 C CA . TRP A 1 113 ? 13.871 5.177 -13.258 1.00 69.75 113 TRP A CA 1
ATOM 874 C C . TRP A 1 113 ? 13.130 5.084 -11.927 1.00 69.75 113 TRP A C 1
ATOM 876 O O . TRP A 1 113 ? 12.506 4.064 -11.632 1.00 69.75 113 TRP A O 1
ATOM 886 N N . TRP A 1 114 ? 13.208 6.167 -11.149 1.00 80.38 114 TRP A N 1
ATOM 887 C CA . TRP A 1 114 ? 12.461 6.441 -9.911 1.00 80.38 114 TRP A CA 1
ATOM 888 C C . TRP A 1 114 ? 12.056 5.195 -9.092 1.00 80.38 114 TRP A C 1
ATOM 890 O O . TRP A 1 114 ? 10.868 4.850 -9.027 1.00 80.38 114 TRP A O 1
ATOM 900 N N . PRO A 1 115 ? 13.032 4.536 -8.438 1.00 85.56 115 PRO A N 1
ATOM 901 C CA . PRO A 1 115 ? 12.854 3.283 -7.701 1.00 85.56 115 PRO A CA 1
ATOM 902 C C . PRO A 1 115 ? 11.642 3.261 -6.759 1.00 85.56 115 PRO A C 1
ATOM 904 O O . PRO A 1 115 ? 10.819 2.347 -6.809 1.00 85.56 115 PRO A O 1
ATOM 907 N N . ALA A 1 116 ? 11.486 4.297 -5.933 1.00 87.00 116 ALA A N 1
ATOM 908 C CA . ALA A 1 116 ? 10.419 4.359 -4.939 1.00 87.00 116 ALA A CA 1
ATOM 909 C C . ALA A 1 116 ? 9.022 4.458 -5.581 1.00 87.00 116 ALA A C 1
ATOM 911 O O . ALA A 1 116 ? 8.100 3.752 -5.175 1.00 87.00 116 ALA A O 1
ATOM 912 N N . HIS A 1 117 ? 8.866 5.268 -6.635 1.00 85.56 117 HIS A N 1
ATOM 913 C CA . HIS A 1 117 ? 7.602 5.379 -7.371 1.00 85.56 117 HIS A CA 1
ATOM 914 C C . HIS A 1 117 ? 7.210 4.063 -8.039 1.00 85.56 117 HIS A C 1
ATOM 916 O O . HIS A 1 117 ? 6.039 3.674 -8.011 1.00 85.56 117 HIS A O 1
ATOM 922 N N . ARG A 1 118 ? 8.191 3.362 -8.616 1.00 86.56 118 ARG A N 1
ATOM 923 C CA . ARG A 1 118 ? 7.983 2.037 -9.196 1.00 86.56 118 ARG A CA 1
ATOM 924 C C . ARG A 1 118 ? 7.489 1.053 -8.137 1.00 86.56 118 ARG A C 1
ATOM 926 O O . ARG A 1 118 ? 6.459 0.421 -8.361 1.00 86.56 118 ARG A O 1
ATOM 933 N N . ALA A 1 119 ? 8.160 0.982 -6.987 1.00 90.44 119 ALA A N 1
ATOM 934 C CA . ALA A 1 119 ? 7.755 0.113 -5.884 1.00 90.44 119 ALA A CA 1
ATOM 935 C C . ALA A 1 119 ? 6.323 0.420 -5.410 1.00 90.44 119 ALA A C 1
ATOM 937 O O . ALA A 1 119 ? 5.519 -0.502 -5.282 1.00 90.44 119 ALA A O 1
ATOM 938 N N . SER A 1 120 ? 5.958 1.697 -5.241 1.00 90.44 120 SER A N 1
ATOM 939 C CA . SER A 1 120 ? 4.597 2.103 -4.851 1.00 90.44 120 SER A CA 1
ATOM 940 C C . SER A 1 120 ? 3.529 1.703 -5.875 1.00 90.44 120 SER A C 1
ATOM 942 O O . SER A 1 120 ? 2.484 1.166 -5.500 1.00 90.44 120 SER A O 1
ATOM 944 N N . LEU A 1 121 ? 3.774 1.934 -7.170 1.00 89.44 121 LEU A N 1
ATOM 945 C CA . LEU A 1 121 ? 2.825 1.569 -8.230 1.00 89.44 121 LEU A CA 1
ATOM 946 C C . LEU A 1 121 ? 2.671 0.052 -8.358 1.00 89.44 121 LEU A C 1
ATOM 948 O O . LEU A 1 121 ? 1.552 -0.449 -8.474 1.00 89.44 121 LEU A O 1
ATOM 952 N N . GLN A 1 122 ? 3.785 -0.681 -8.318 1.00 91.25 122 GLN A N 1
ATOM 953 C CA . GLN A 1 122 ? 3.775 -2.142 -8.327 1.00 91.25 122 GLN A CA 1
ATOM 954 C C . GLN A 1 122 ? 3.024 -2.682 -7.116 1.00 91.25 122 GLN A C 1
ATOM 956 O O . GLN A 1 122 ? 2.192 -3.571 -7.272 1.00 91.25 122 GLN A O 1
ATOM 961 N N . TRP A 1 123 ? 3.256 -2.113 -5.932 1.00 94.19 123 TRP A N 1
ATOM 962 C CA . TRP A 1 123 ? 2.581 -2.523 -4.708 1.00 94.19 123 TRP A CA 1
ATOM 963 C C . TRP A 1 123 ? 1.068 -2.346 -4.831 1.00 94.19 123 TRP A C 1
ATOM 965 O O . TRP A 1 123 ? 0.332 -3.319 -4.678 1.00 94.19 123 TRP A O 1
ATOM 975 N N . ALA A 1 124 ? 0.594 -1.166 -5.243 1.00 92.06 124 ALA A N 1
ATOM 976 C CA . ALA A 1 124 ? -0.831 -0.927 -5.492 1.00 92.06 124 ALA A CA 1
ATOM 977 C C . ALA A 1 124 ? -1.431 -1.903 -6.530 1.00 92.06 124 ALA A C 1
ATOM 979 O O . ALA A 1 124 ? -2.583 -2.330 -6.407 1.00 92.06 124 ALA A O 1
ATOM 980 N N . ALA A 1 125 ? -0.640 -2.300 -7.532 1.00 91.50 125 ALA A N 1
ATOM 981 C CA . ALA A 1 125 ? -1.040 -3.253 -8.565 1.00 91.50 125 ALA A CA 1
ATOM 982 C C . ALA A 1 125 ? -1.009 -4.732 -8.123 1.00 91.50 125 ALA A C 1
ATOM 984 O O . ALA A 1 125 ? -1.584 -5.575 -8.816 1.00 91.50 125 ALA A O 1
ATOM 985 N N . LEU A 1 126 ? -0.307 -5.063 -7.033 1.00 93.44 126 LEU A N 1
ATOM 986 C CA . LEU A 1 126 ? 0.005 -6.439 -6.614 1.00 93.44 126 LEU A CA 1
ATOM 987 C C . LEU A 1 126 ? -0.565 -6.832 -5.249 1.00 93.44 126 LEU A C 1
ATOM 989 O O . LEU A 1 126 ? -0.636 -8.028 -4.970 1.00 93.44 126 LEU A O 1
ATOM 993 N N . VAL A 1 127 ? -0.976 -5.879 -4.404 1.00 94.75 127 VAL A N 1
ATOM 994 C CA . VAL A 1 127 ? -1.648 -6.197 -3.130 1.00 94.75 127 VAL A CA 1
ATOM 995 C C . VAL A 1 127 ? -2.846 -7.122 -3.353 1.00 94.75 127 VAL A C 1
ATOM 997 O O . VAL A 1 127 ? -3.474 -7.111 -4.414 1.00 94.75 127 VAL A O 1
ATOM 1000 N N . SER A 1 128 ? -3.166 -7.961 -2.374 1.00 96.00 128 SER A N 1
ATOM 1001 C CA . SER A 1 128 ? -4.227 -8.952 -2.550 1.00 96.00 128 SER A CA 1
ATOM 1002 C C . SER A 1 128 ? -5.620 -8.308 -2.618 1.00 96.00 128 SER A C 1
ATOM 1004 O O . SER A 1 128 ? -5.821 -7.175 -2.173 1.00 96.00 128 SER A O 1
ATOM 1006 N N . GLU A 1 129 ? -6.594 -9.033 -3.173 1.00 94.44 129 GLU A N 1
ATOM 1007 C CA . GLU A 1 129 ? -7.998 -8.595 -3.170 1.00 94.44 129 GLU A CA 1
ATOM 1008 C C . GLU A 1 129 ? -8.530 -8.445 -1.738 1.00 94.44 129 GLU A C 1
ATOM 1010 O O . GLU A 1 129 ? -9.256 -7.500 -1.444 1.00 94.44 129 GLU A O 1
ATOM 1015 N N . GLU A 1 130 ? -8.106 -9.308 -0.810 1.00 97.31 130 GLU A N 1
ATOM 1016 C CA . GLU A 1 130 ? -8.481 -9.195 0.602 1.00 97.31 130 GLU A CA 1
ATOM 1017 C C . GLU A 1 130 ? -7.966 -7.890 1.212 1.00 97.31 130 GLU A C 1
ATOM 1019 O O . GLU A 1 130 ? -8.682 -7.243 1.970 1.00 97.31 130 GLU A O 1
ATOM 1024 N N . PHE A 1 131 ? -6.747 -7.463 0.869 1.00 97.56 131 PHE A N 1
ATOM 1025 C CA . PHE A 1 131 ? -6.230 -6.182 1.345 1.00 97.56 131 PHE A CA 1
ATOM 1026 C C . PHE A 1 131 ? -7.030 -5.004 0.772 1.00 97.56 131 PHE A C 1
ATOM 1028 O O . PHE A 1 131 ? -7.370 -4.082 1.513 1.00 97.56 131 PHE A O 1
ATOM 1035 N N . MET A 1 132 ? -7.403 -5.054 -0.512 1.00 95.62 132 MET A N 1
ATOM 1036 C CA . MET A 1 132 ? -8.278 -4.040 -1.117 1.00 95.62 132 MET A CA 1
ATOM 1037 C C . MET A 1 132 ? -9.644 -3.976 -0.422 1.00 95.62 132 MET A C 1
ATOM 1039 O O . MET A 1 132 ? -10.119 -2.884 -0.117 1.00 95.62 132 MET A O 1
ATOM 1043 N N . GLN A 1 133 ? -10.232 -5.122 -0.077 1.00 95.69 133 GLN A N 1
ATOM 1044 C CA . GLN A 1 133 ? -11.487 -5.180 0.682 1.00 95.69 133 GLN A CA 1
ATOM 1045 C C . GLN A 1 133 ? -11.351 -4.553 2.077 1.00 95.69 133 GLN A C 1
ATOM 1047 O O . GLN A 1 133 ? -12.247 -3.826 2.507 1.00 95.69 133 GLN A O 1
ATOM 1052 N N . LEU A 1 134 ? -10.225 -4.765 2.773 1.00 97.69 134 LEU A N 1
ATOM 1053 C CA . LEU A 1 134 ? -9.954 -4.100 4.056 1.00 97.69 134 LEU A CA 1
ATOM 1054 C C . LEU A 1 134 ? -9.879 -2.571 3.895 1.00 97.69 134 LEU A C 1
ATOM 1056 O O . LEU A 1 134 ? -10.439 -1.836 4.709 1.00 97.69 134 LEU A O 1
ATOM 1060 N N . LEU A 1 135 ? -9.238 -2.073 2.833 1.00 95.50 135 LEU A N 1
ATOM 1061 C CA . LEU A 1 135 ? -9.175 -0.633 2.548 1.00 95.50 135 LEU A CA 1
ATOM 1062 C C . LEU A 1 135 ? -10.556 -0.030 2.268 1.00 95.50 135 LEU A C 1
ATOM 1064 O O . LEU A 1 135 ? -10.855 1.076 2.722 1.00 9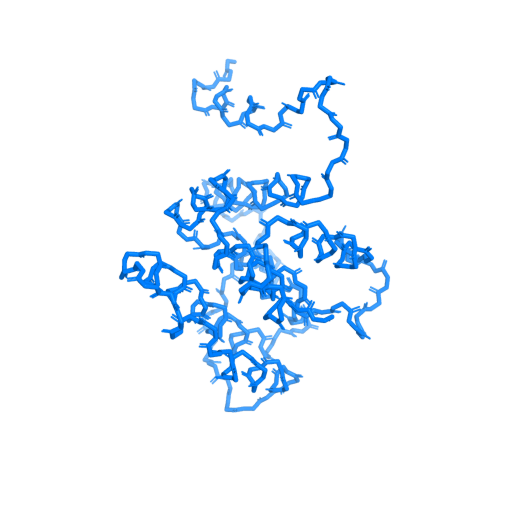5.50 135 LEU A O 1
ATOM 1068 N N . GLU A 1 136 ? -11.406 -0.750 1.542 1.00 92.31 136 GLU A N 1
ATOM 1069 C CA . GLU A 1 136 ? -12.781 -0.340 1.238 1.00 92.31 136 GLU A CA 1
ATOM 1070 C C . GLU A 1 136 ? -13.668 -0.323 2.480 1.00 92.31 136 GLU A C 1
ATOM 1072 O O . GLU A 1 136 ? -14.446 0.614 2.671 1.00 92.31 136 GLU A O 1
ATOM 1077 N N . ALA A 1 137 ? -13.487 -1.310 3.358 1.00 94.94 137 ALA A N 1
ATOM 1078 C CA . ALA A 1 137 ? -14.106 -1.367 4.677 1.00 94.94 137 ALA A CA 1
ATOM 1079 C C . ALA A 1 137 ? -13.527 -0.335 5.665 1.00 94.94 137 ALA A C 1
ATOM 1081 O O . ALA A 1 137 ? -14.008 -0.236 6.792 1.00 94.94 137 ALA A O 1
ATOM 1082 N N . LYS A 1 138 ? -12.529 0.458 5.243 1.00 95.06 138 LYS A N 1
ATOM 1083 C CA . LYS A 1 138 ? -11.824 1.457 6.061 1.00 95.06 138 LYS A CA 1
ATOM 1084 C C . LYS A 1 138 ? -11.209 0.848 7.325 1.00 95.06 138 LYS A C 1
ATOM 1086 O O . LYS A 1 138 ? -11.167 1.487 8.375 1.00 95.06 138 LYS A O 1
ATOM 1091 N N . GLU A 1 139 ? -10.704 -0.377 7.208 1.00 96.88 139 GLU A N 1
ATOM 1092 C CA . GLU A 1 139 ? -10.063 -1.085 8.312 1.00 96.88 139 GLU A CA 1
ATOM 1093 C C . GLU A 1 139 ? -8.795 -0.348 8.771 1.00 96.88 139 GLU A C 1
ATOM 1095 O O . GLU A 1 139 ? -7.901 -0.099 7.951 1.00 96.88 139 GLU A O 1
ATOM 1100 N N . PRO A 1 140 ? -8.675 0.007 10.067 1.00 96.56 140 PRO A N 1
ATOM 1101 C CA . PRO A 1 140 ? -7.634 0.915 10.533 1.00 96.56 140 PRO A CA 1
ATOM 1102 C C . PRO A 1 140 ? -6.205 0.487 10.202 1.00 96.56 140 PRO A C 1
ATOM 1104 O O . PRO A 1 140 ? -5.438 1.288 9.672 1.00 96.56 140 PRO A O 1
ATOM 1107 N N . ALA A 1 141 ? -5.851 -0.777 10.450 1.00 96.19 141 ALA A N 1
ATOM 1108 C CA . ALA A 1 141 ? -4.508 -1.286 10.177 1.00 96.19 141 ALA A CA 1
ATOM 1109 C C . ALA A 1 141 ? -4.155 -1.227 8.678 1.00 96.19 141 ALA A C 1
ATOM 1111 O O . ALA A 1 141 ? -3.021 -0.909 8.318 1.00 96.19 141 ALA A O 1
ATOM 1112 N N . ALA A 1 142 ? -5.129 -1.487 7.800 1.00 97.31 142 ALA A N 1
ATOM 1113 C CA . ALA A 1 142 ? -4.932 -1.414 6.356 1.00 97.31 142 ALA A CA 1
ATOM 1114 C C . ALA A 1 142 ? -4.751 0.039 5.890 1.00 97.31 142 ALA A C 1
ATOM 1116 O O . ALA A 1 142 ? -3.861 0.319 5.087 1.00 97.31 142 ALA A O 1
ATOM 1117 N N . LEU A 1 143 ? -5.535 0.976 6.437 1.00 96.88 143 LEU A N 1
ATOM 1118 C CA . LEU A 1 143 ? -5.388 2.405 6.146 1.00 96.88 143 LEU A CA 1
ATOM 1119 C C . LEU A 1 143 ? -4.047 2.962 6.637 1.00 96.88 143 LEU A C 1
ATOM 1121 O O . LEU A 1 143 ? -3.397 3.712 5.912 1.00 96.88 143 LEU A O 1
ATOM 1125 N N . VAL A 1 144 ? -3.593 2.569 7.831 1.00 96.12 144 VAL A N 1
ATOM 1126 C CA . VAL A 1 144 ? -2.252 2.930 8.309 1.00 96.12 144 VAL A CA 1
ATOM 1127 C C . VAL A 1 144 ? -1.196 2.409 7.332 1.00 96.12 144 VAL A C 1
ATOM 1129 O O . VAL A 1 144 ? -0.355 3.188 6.892 1.00 96.12 144 VAL A O 1
ATOM 1132 N N . LEU A 1 145 ? -1.269 1.144 6.904 1.00 96.06 145 LEU A N 1
ATOM 1133 C CA . LEU A 1 145 ? -0.304 0.588 5.948 1.00 96.06 145 LEU A CA 1
ATOM 1134 C C . LEU A 1 145 ? -0.335 1.289 4.575 1.00 96.06 145 LEU A C 1
ATOM 1136 O O . LEU A 1 145 ? 0.718 1.508 3.974 1.00 96.06 145 LEU A O 1
ATOM 1140 N N . LEU A 1 146 ? -1.518 1.698 4.097 1.00 94.94 146 LEU A N 1
ATOM 1141 C CA . LEU A 1 146 ? -1.678 2.470 2.855 1.00 94.94 146 LEU A CA 1
ATOM 1142 C C . LEU A 1 146 ? -0.864 3.772 2.881 1.00 94.94 146 LEU A C 1
ATOM 1144 O O . LEU A 1 146 ? -0.288 4.152 1.861 1.00 94.94 146 LEU A O 1
ATOM 1148 N N . SER A 1 147 ? -0.772 4.420 4.049 1.00 92.88 147 SER A N 1
ATOM 1149 C CA . SER A 1 147 ? 0.002 5.658 4.221 1.00 92.88 147 SER A CA 1
ATOM 1150 C C . SER A 1 147 ? 1.511 5.483 3.999 1.00 92.88 147 SER A C 1
ATOM 1152 O O . SER A 1 147 ? 2.199 6.460 3.712 1.00 92.88 147 SER A O 1
ATOM 1154 N N . TYR A 1 148 ? 2.025 4.252 4.077 1.00 91.12 148 TYR A N 1
ATOM 1155 C CA . TYR A 1 148 ? 3.408 3.925 3.727 1.00 91.12 148 TYR A CA 1
ATOM 1156 C C . TYR A 1 148 ? 3.525 3.534 2.249 1.00 91.12 148 TYR A C 1
ATOM 1158 O O . TYR A 1 148 ? 4.329 4.104 1.514 1.00 91.12 148 TYR A O 1
ATOM 1166 N N . GLY A 1 149 ? 2.686 2.603 1.785 1.00 85.19 149 GLY A N 1
ATOM 1167 C CA . GLY A 1 149 ? 2.854 1.968 0.473 1.00 85.19 149 GLY A CA 1
ATOM 1168 C C . GLY A 1 149 ? 2.720 2.888 -0.728 1.00 85.19 149 GLY A C 1
ATOM 1169 O O . GLY A 1 149 ? 3.462 2.745 -1.702 1.00 85.19 149 GLY A O 1
ATOM 1170 N N . CYS A 1 150 ? 1.812 3.859 -0.664 1.00 84.56 150 CYS A N 1
ATOM 1171 C CA . CYS A 1 150 ? 1.561 4.769 -1.782 1.00 84.56 150 CYS A CA 1
ATOM 1172 C C . CYS A 1 150 ? 2.497 5.987 -1.817 1.00 84.56 150 CYS A C 1
ATOM 1174 O O . CYS A 1 150 ? 2.492 6.709 -2.813 1.00 84.56 150 CYS A O 1
ATOM 1176 N N . PHE A 1 151 ? 3.294 6.213 -0.767 1.00 85.69 151 PHE A N 1
ATOM 1177 C CA . PHE A 1 151 ? 4.049 7.457 -0.571 1.00 85.69 151 PHE A CA 1
ATOM 1178 C C . PHE A 1 151 ? 5.530 7.229 -0.233 1.00 85.69 151 PHE A C 1
ATOM 1180 O O . PHE A 1 151 ? 6.134 8.026 0.479 1.00 85.69 151 PHE A O 1
ATOM 1187 N N . LEU A 1 152 ? 6.145 6.175 -0.784 1.00 82.62 152 LEU A N 1
ATOM 1188 C CA . LEU A 1 152 ? 7.557 5.822 -0.543 1.00 82.62 152 LEU A CA 1
ATOM 1189 C C . LEU A 1 152 ? 8.570 6.875 -1.043 1.00 82.62 152 LEU A C 1
ATOM 1191 O O . LEU A 1 152 ? 9.761 6.756 -0.784 1.00 82.62 152 LEU A O 1
ATOM 1195 N N . A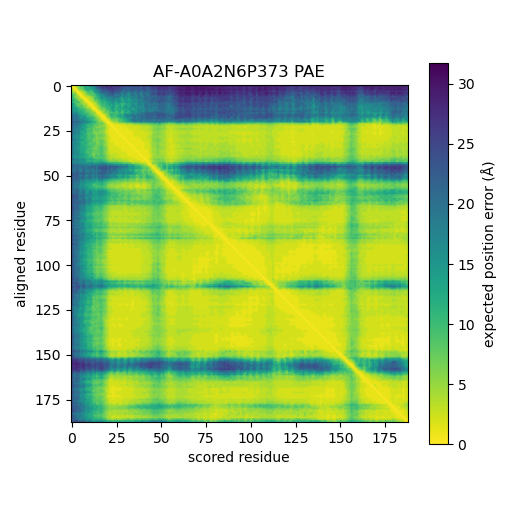LA A 1 153 ? 8.107 7.865 -1.805 1.00 69.81 153 ALA A N 1
ATOM 1196 C CA . ALA A 1 153 ? 8.917 8.747 -2.640 1.00 69.81 153 ALA A CA 1
ATOM 1197 C C . ALA A 1 153 ? 8.662 10.249 -2.387 1.00 69.81 153 ALA A C 1
ATOM 1199 O O . ALA A 1 153 ? 9.225 11.090 -3.084 1.00 69.81 153 ALA A O 1
ATOM 1200 N N . ASP A 1 154 ? 7.773 10.597 -1.453 1.00 65.31 154 ASP A N 1
ATOM 1201 C CA . ASP A 1 154 ? 7.166 11.938 -1.403 1.00 65.31 154 ASP A CA 1
ATOM 1202 C C . ASP A 1 154 ? 8.099 13.047 -0.880 1.00 65.31 154 ASP A C 1
ATOM 1204 O O . ASP A 1 154 ? 7.811 14.219 -1.094 1.00 65.31 154 ASP A O 1
ATOM 1208 N N . ASP A 1 155 ? 9.232 12.698 -0.257 1.00 56.84 155 ASP A N 1
ATOM 1209 C CA . ASP A 1 155 ? 10.092 13.689 0.406 1.00 56.84 155 ASP A CA 1
ATOM 1210 C C . ASP A 1 155 ? 11.296 14.165 -0.445 1.00 56.84 155 ASP A C 1
ATOM 1212 O O . ASP A 1 155 ? 11.877 15.192 -0.115 1.00 56.84 155 ASP A O 1
ATOM 1216 N N . ASP A 1 156 ? 11.636 13.510 -1.569 1.00 52.50 156 ASP A N 1
ATOM 1217 C CA . ASP A 1 156 ? 12.831 13.867 -2.379 1.00 52.50 156 ASP A CA 1
ATOM 1218 C C . ASP A 1 156 ? 12.705 13.638 -3.902 1.00 52.50 156 ASP A C 1
ATOM 1220 O O . ASP A 1 156 ? 13.613 13.962 -4.677 1.00 52.50 156 ASP A O 1
ATOM 1224 N N . CYS A 1 157 ? 11.585 13.094 -4.383 1.00 47.12 157 CYS A N 1
ATOM 1225 C CA . CYS A 1 157 ? 11.403 12.804 -5.805 1.00 47.12 157 CYS A CA 1
ATOM 1226 C C . CYS A 1 157 ? 10.648 13.966 -6.455 1.00 47.12 157 CYS A C 1
ATOM 1228 O O . CYS A 1 157 ? 9.563 14.321 -6.006 1.00 47.12 157 CYS A O 1
ATOM 1230 N N . GLY A 1 158 ? 11.227 14.586 -7.488 1.00 50.81 158 GLY A N 1
ATOM 1231 C CA . GLY A 1 158 ? 10.704 15.805 -8.118 1.00 50.81 158 GLY A CA 1
ATOM 1232 C C . GLY A 1 158 ? 9.202 15.791 -8.457 1.00 50.81 158 GLY A C 1
ATOM 1233 O O . GLY A 1 158 ? 8.555 14.752 -8.521 1.00 50.81 158 GLY A O 1
ATOM 1234 N N . HIS A 1 159 ? 8.656 16.981 -8.729 1.00 52.03 159 HIS A N 1
ATOM 1235 C CA . HIS A 1 159 ? 7.222 17.291 -8.882 1.00 52.03 159 HIS A CA 1
ATOM 1236 C C . HIS A 1 159 ? 6.440 16.559 -10.003 1.00 52.03 159 HIS A C 1
ATOM 1238 O O . HIS A 1 159 ? 5.379 17.025 -10.414 1.00 52.03 159 HIS A O 1
ATOM 1244 N N . SER A 1 160 ? 6.950 15.462 -10.559 1.00 52.22 160 SER A N 1
ATOM 1245 C CA . SER A 1 160 ? 6.415 14.788 -11.744 1.00 52.22 160 SER A CA 1
ATOM 1246 C C . SER A 1 160 ? 5.624 13.508 -11.462 1.00 52.22 160 SER A C 1
ATOM 1248 O O . SER A 1 160 ? 5.162 12.882 -12.418 1.00 52.22 160 SER A O 1
ATOM 1250 N N . PHE A 1 161 ? 5.455 13.086 -10.205 1.00 69.12 161 PHE A N 1
ATOM 1251 C CA . PHE A 1 161 ? 4.662 11.894 -9.896 1.00 69.12 161 PHE A CA 1
ATOM 1252 C C . PHE A 1 161 ? 3.180 12.217 -9.693 1.00 69.12 161 PHE A C 1
ATOM 1254 O O . PHE A 1 161 ? 2.808 13.241 -9.129 1.00 69.12 161 PHE A O 1
ATOM 1261 N N . VAL A 1 162 ? 2.309 11.312 -10.146 1.00 69.31 162 VAL A N 1
ATOM 1262 C CA . VAL A 1 162 ? 0.854 11.541 -10.190 1.00 69.31 162 VAL A CA 1
ATOM 1263 C C . VAL A 1 162 ? 0.222 11.745 -8.806 1.00 69.31 162 VAL A C 1
ATOM 1265 O O . VAL A 1 162 ? -0.804 12.410 -8.702 1.00 69.31 162 VAL A O 1
ATOM 1268 N N . LEU A 1 163 ? 0.847 11.213 -7.748 1.00 76.62 163 LEU A N 1
ATOM 1269 C CA . LEU A 1 163 ? 0.398 11.368 -6.359 1.00 76.62 163 LEU A CA 1
ATOM 1270 C C . LEU A 1 163 ? 1.185 12.429 -5.572 1.00 76.62 163 LEU A C 1
ATOM 1272 O O . LEU A 1 163 ? 0.978 12.555 -4.365 1.00 76.62 163 LEU A O 1
ATOM 1276 N N . THR A 1 164 ? 2.089 13.184 -6.208 1.00 77.62 164 THR A N 1
ATOM 1277 C CA . THR A 1 164 ? 2.869 14.217 -5.509 1.00 77.62 164 THR A CA 1
ATOM 1278 C C . THR A 1 164 ? 1.937 15.222 -4.830 1.00 77.62 164 THR A C 1
ATOM 1280 O O . THR A 1 164 ? 1.014 15.755 -5.450 1.00 77.62 164 THR A O 1
ATOM 1283 N N . GLY A 1 165 ? 2.182 15.485 -3.545 1.00 80.06 165 GLY A N 1
ATOM 12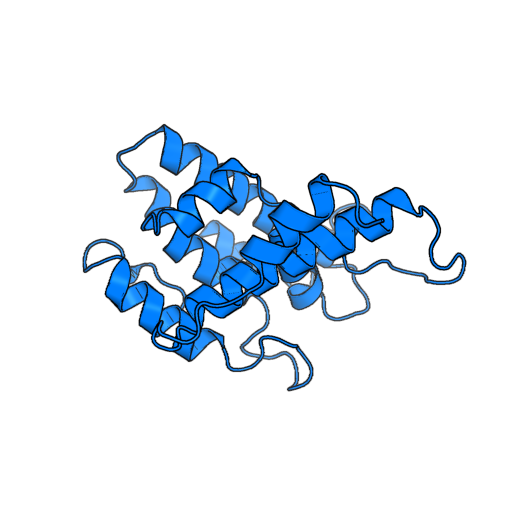84 C CA . GLY A 1 165 ? 1.387 16.420 -2.743 1.00 80.06 165 GLY A CA 1
ATOM 1285 C C . GLY A 1 165 ? 0.090 15.838 -2.171 1.00 80.06 165 GLY A C 1
ATOM 1286 O O . GLY A 1 165 ? -0.630 16.546 -1.468 1.00 80.06 165 GLY A O 1
ATOM 1287 N N . TRP A 1 166 ? -0.211 14.558 -2.419 1.00 87.88 166 TRP A N 1
ATOM 1288 C CA . TRP A 1 166 ? -1.395 13.901 -1.852 1.00 87.88 166 TRP A CA 1
ATOM 1289 C C . TRP A 1 166 ? -1.159 13.372 -0.434 1.00 87.88 166 TRP A C 1
ATOM 1291 O O . TRP A 1 166 ? -2.116 13.311 0.339 1.00 87.88 166 TRP A O 1
ATOM 1301 N N . LYS A 1 167 ? 0.085 13.022 -0.062 1.00 88.56 167 LYS A N 1
ATOM 1302 C CA . LYS A 1 167 ? 0.418 12.379 1.227 1.00 88.56 167 LYS A CA 1
ATOM 1303 C C . LYS A 1 167 ? -0.146 13.144 2.412 1.00 88.56 167 LYS A C 1
ATOM 1305 O O . LYS A 1 167 ? -0.840 12.562 3.236 1.00 88.56 167 LYS A O 1
ATOM 1310 N N . GLY A 1 168 ? 0.077 14.459 2.473 1.00 88.56 168 GLY A N 1
ATOM 1311 C CA . GLY A 1 168 ? -0.401 15.290 3.580 1.00 88.56 168 GLY A CA 1
ATOM 1312 C C . GLY A 1 168 ? -1.921 15.219 3.765 1.00 88.56 168 GLY A C 1
ATOM 1313 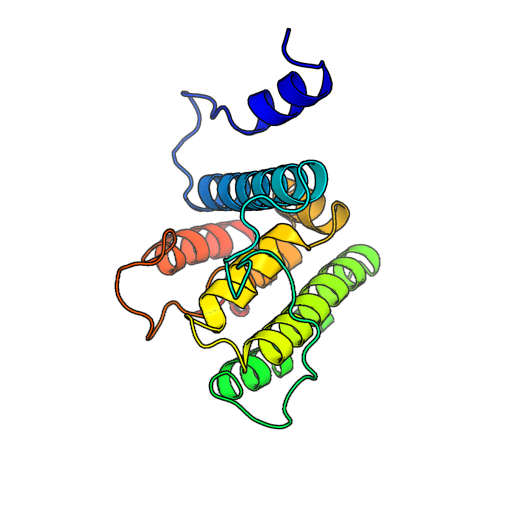O O . GLY A 1 168 ? -2.396 14.989 4.879 1.00 88.56 168 GLY A O 1
ATOM 1314 N N . GLY A 1 169 ? -2.679 15.357 2.673 1.00 90.00 169 GLY A N 1
ATOM 1315 C CA . GLY A 1 169 ? -4.143 15.289 2.694 1.00 90.00 169 GLY A CA 1
ATOM 1316 C C . GLY A 1 169 ? -4.665 13.888 3.013 1.00 90.00 169 GLY A C 1
ATOM 1317 O O . GLY A 1 169 ? -5.501 13.725 3.901 1.00 90.00 169 GLY A O 1
ATOM 1318 N N . VAL A 1 170 ? -4.110 12.861 2.366 1.00 92.38 170 VAL A N 1
ATOM 1319 C CA . VAL A 1 170 ? -4.500 11.463 2.592 1.00 92.38 170 VAL A CA 1
ATOM 1320 C C . VAL A 1 170 ? -4.173 11.018 4.019 1.00 92.38 170 VAL A C 1
ATOM 1322 O O . VAL A 1 170 ? -5.035 10.456 4.692 1.00 92.38 170 VAL A O 1
ATOM 1325 N N . CYS A 1 171 ? -2.973 11.302 4.530 1.00 93.19 171 CYS A N 1
ATOM 1326 C CA . CYS A 1 171 ? -2.596 10.964 5.903 1.00 93.19 171 CYS A CA 1
ATOM 1327 C C . CYS A 1 171 ? -3.456 11.709 6.932 1.00 93.19 171 CYS A C 1
ATOM 1329 O O . CYS A 1 171 ? -3.763 11.149 7.984 1.00 93.19 171 CYS A O 1
ATOM 1331 N N . ALA A 1 172 ? -3.874 12.949 6.656 1.00 92.69 172 ALA A N 1
ATOM 1332 C CA . ALA A 1 172 ? -4.807 13.670 7.521 1.00 92.69 172 ALA A CA 1
ATOM 1333 C C . ALA A 1 172 ? -6.188 12.992 7.568 1.00 92.69 172 ALA A C 1
ATOM 1335 O O . ALA A 1 172 ? -6.721 12.777 8.659 1.00 92.69 172 ALA A O 1
ATOM 1336 N N . GLU A 1 173 ? -6.732 12.591 6.415 1.00 94.56 173 GLU A N 1
ATOM 1337 C CA . GLU A 1 173 ? -7.993 11.839 6.345 1.00 94.56 173 GLU A CA 1
ATOM 1338 C C . GLU A 1 173 ? -7.885 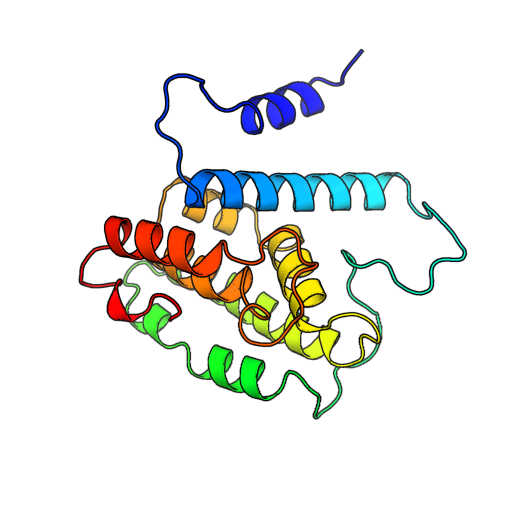10.478 7.048 1.00 94.56 173 GLU A C 1
ATOM 1340 O O . GLU A 1 173 ? -8.761 10.122 7.837 1.00 94.56 173 GLU A O 1
ATOM 1345 N N . ILE A 1 174 ? -6.787 9.741 6.842 1.00 95.50 174 ILE A N 1
ATOM 1346 C CA . ILE A 1 174 ? -6.538 8.464 7.527 1.00 95.50 174 ILE A CA 1
ATOM 1347 C C . ILE A 1 174 ? -6.512 8.673 9.045 1.00 95.50 174 ILE A C 1
ATOM 1349 O O . ILE A 1 174 ? -7.239 7.982 9.754 1.00 95.50 174 ILE A O 1
ATOM 1353 N N . ARG A 1 175 ? -5.749 9.650 9.561 1.00 95.06 175 ARG A N 1
ATOM 1354 C CA . ARG A 1 175 ? -5.685 9.940 11.010 1.00 95.06 175 ARG A CA 1
ATOM 1355 C C . ARG A 1 175 ? -7.061 10.231 11.609 1.00 95.06 175 ARG A C 1
ATOM 1357 O O . ARG A 1 175 ? -7.325 9.808 12.733 1.00 95.06 175 ARG A O 1
ATOM 1364 N N . ALA A 1 176 ? -7.932 10.919 10.870 1.00 93.12 176 ALA A N 1
ATOM 1365 C CA . ALA A 1 176 ? -9.294 11.206 11.312 1.00 93.12 176 ALA A CA 1
ATOM 1366 C C . ALA A 1 176 ? -10.180 9.946 11.385 1.00 93.12 176 ALA A C 1
ATOM 1368 O O . ALA A 1 176 ? -11.065 9.877 12.237 1.00 93.12 176 ALA A O 1
ATOM 1369 N N . LEU A 1 177 ? -9.936 8.948 10.529 1.00 94.06 177 LEU A N 1
ATOM 1370 C CA . LEU A 1 177 ? -10.736 7.720 10.442 1.00 94.06 177 LEU A CA 1
ATOM 1371 C C . LEU A 1 177 ? -10.285 6.622 11.410 1.00 94.06 177 LEU A C 1
ATOM 1373 O O . LEU A 1 177 ? -11.121 5.952 12.012 1.00 94.06 177 LEU A O 1
ATOM 1377 N N . VAL A 1 178 ? -8.976 6.422 11.568 1.00 93.00 178 VAL A N 1
ATOM 1378 C CA . VAL A 1 178 ? -8.432 5.263 12.304 1.00 93.00 178 VAL A CA 1
ATOM 1379 C C . VAL A 1 178 ? -8.515 5.409 13.830 1.00 93.00 178 VAL A C 1
ATOM 1381 O O . VAL A 1 178 ? -8.330 4.442 14.569 1.00 93.00 178 VAL A O 1
ATOM 1384 N N . GLY A 1 179 ? -8.820 6.614 14.315 1.00 87.25 179 GLY A N 1
ATOM 1385 C CA . GLY A 1 179 ? -8.958 6.918 15.735 1.00 87.25 179 GLY A CA 1
ATOM 1386 C C . GLY A 1 179 ? -7.630 6.932 16.513 1.00 87.25 179 GLY A C 1
ATOM 1387 O O . GLY A 1 179 ? -6.563 6.631 15.971 1.00 87.25 179 GLY A O 1
ATOM 1388 N N . PRO A 1 180 ? -7.665 7.274 17.816 1.00 87.38 180 PRO A N 1
ATOM 1389 C CA . PRO A 1 180 ? -6.459 7.556 18.605 1.00 87.38 180 PRO A CA 1
ATOM 1390 C C . PRO A 1 180 ? -5.494 6.374 18.731 1.00 87.38 180 PRO A C 1
ATOM 1392 O O . PRO A 1 180 ? -4.285 6.573 18.792 1.00 87.38 180 PRO A O 1
ATOM 1395 N N . ARG A 1 181 ? -6.030 5.146 18.738 1.00 88.69 181 ARG A N 1
ATOM 1396 C CA . ARG A 1 181 ? -5.242 3.909 18.833 1.00 88.69 181 ARG A CA 1
ATOM 1397 C C . ARG A 1 181 ? -4.266 3.746 17.671 1.00 88.69 181 ARG A C 1
ATOM 1399 O O . ARG A 1 181 ? -3.203 3.186 17.869 1.00 88.69 181 ARG A O 1
ATOM 1406 N N . TRP A 1 182 ? -4.627 4.226 16.486 1.00 91.69 182 TRP A N 1
ATOM 1407 C CA . TRP A 1 182 ? -3.878 3.992 15.251 1.00 91.69 182 TRP A CA 1
ATOM 1408 C C . TRP A 1 182 ? -3.258 5.267 14.675 1.00 91.69 182 TRP A C 1
ATOM 1410 O O . TRP A 1 182 ? -2.318 5.196 13.890 1.00 91.69 182 TRP A O 1
ATOM 1420 N N . ALA A 1 183 ? -3.745 6.446 15.077 1.00 91.88 183 ALA A N 1
ATOM 1421 C CA . ALA A 1 183 ? -3.300 7.730 14.538 1.00 91.88 183 ALA A CA 1
ATOM 1422 C C . ALA A 1 183 ? -1.790 7.983 14.705 1.00 91.88 183 ALA A C 1
ATOM 1424 O O . ALA A 1 183 ? -1.193 8.656 13.865 1.00 91.88 183 ALA A O 1
ATOM 1425 N N . TRP A 1 184 ? -1.170 7.438 15.759 1.00 91.81 184 TRP A N 1
ATOM 1426 C CA . TRP A 1 184 ? 0.271 7.561 16.007 1.00 91.81 184 TRP A CA 1
ATOM 1427 C C . TRP A 1 184 ? 1.125 6.835 14.961 1.00 91.81 184 TRP A C 1
ATOM 1429 O O . TRP A 1 184 ? 2.257 7.250 14.718 1.00 91.81 184 TRP A O 1
ATOM 1439 N N . ALA A 1 185 ? 0.579 5.778 14.353 1.00 92.81 185 ALA A N 1
ATOM 1440 C CA . ALA A 1 185 ? 1.267 4.918 13.399 1.00 92.81 185 ALA A CA 1
ATOM 1441 C C . ALA A 1 185 ? 1.105 5.389 11.947 1.00 92.81 185 ALA A C 1
ATOM 1443 O O . ALA A 1 185 ? 1.720 4.824 11.053 1.00 92.81 185 ALA A O 1
ATOM 1444 N N . VAL A 1 186 ? 0.274 6.401 11.682 1.00 92.06 186 VAL A N 1
ATOM 1445 C CA . VAL A 1 186 ? 0.105 6.930 10.323 1.00 92.06 186 VAL A CA 1
ATOM 1446 C C . VAL A 1 186 ? 1.395 7.613 9.883 1.00 92.06 186 VAL A C 1
ATOM 1448 O O . VAL A 1 186 ? 1.891 8.498 10.590 1.00 92.06 186 VAL A O 1
ATOM 1451 N N . SER A 1 187 ? 1.882 7.240 8.695 1.00 85.75 187 SER A N 1
ATOM 1452 C CA . SER A 1 187 ? 3.083 7.797 8.068 1.00 85.75 187 SER A CA 1
ATOM 1453 C C . SER A 1 187 ? 3.092 9.323 8.165 1.00 85.75 187 SER A C 1
ATOM 1455 O O . SER A 1 187 ? 2.064 9.979 7.947 1.00 85.75 187 SER A O 1
ATOM 1457 N N . ARG A 1 188 ? 4.230 9.873 8.593 1.00 77.25 188 ARG A N 1
ATOM 1458 C CA . ARG A 1 188 ? 4.390 11.308 8.844 1.00 77.25 188 ARG A CA 1
ATOM 1459 C C . ARG A 1 188 ? 4.548 12.073 7.546 1.00 77.25 188 ARG A C 1
ATOM 1461 O O . ARG A 1 188 ? 5.375 11.651 6.708 1.00 77.25 188 ARG A O 1
#

pLDDT: mean 82.63, std 15.6, range [36.09, 98.38]

Mean predicted aligned error: 7.75 Å

Secondary structure (DSSP, 8-state):
---HHHHHHHHTTS--TTSPP-HHHHHHHHHHHHHHHHHHHHHH--S-TT-S--TTS--SSPPPSS-TTHHHHHHHHT--GGGG---HHHHHHHHHHHHHHHHHHHHHTT-SS-HHHHHHHHHHHHS-HHHHHHHHTT-HHHHHHHHHHT-TTTTTS-TTSTTTT-HHHHHHHHHHHH-HHHHTTS--

Sequence (188 aa):
MLSSYAEGAVKELIRDRNKPSSMLDDLLVTCRLTRGVRAIAESFGVIWPNRSELILFVTEAEVPAHGPLDPVLELLESVTFLEEEGNATVRRVCQTALDLMKWLVGKAQTSEWWPAHRASLQWAALVSEEFMQLLEAKEPAALVLLSYGCFLADDDCGHSFVLTGWKGGVCAEIRALVGPRWAWAVSR

Radius of gyration: 16.84 Å; Cα contacts (8 Å, |Δi|>4): 185; chains: 1; bounding box: 46×30×46 Å

Organism: Beauveria bassiana (NCBI:txid176275)

Foldseek 3Di:
DPPPVVVVLVVLLDDDPPDPDALLSVVLSVLSVLLVVVVVCVVVDCPDPPDPDDLLDFDPDDQDPDAPCVVLLVVLVPQDLLVVDPDPVLSVLLVVLSVLLSVQLSRLRPPPPDSLQSSLSNSSNPRDPVLSVCVVVLPLSSLQSNLSSNCSRAPPDDPPDPCHPSSVRSLVVSLVRNPPSRNVSRDD

Nearest PDB structures (foldseek):
  8a39-assembly2_BP1-2  TM=2.422E-01  e=8.979E+00  Escherichia coli W

InterPro domains:
  IPR053157 Sterol Uptake Control Transcription Regulator [PTHR47784] (17-183)

Solvent-accessible surface area (backbone atoms only — not comparable to full-atom values): 11047 Å² total; per-residue (Å²): 133,82,54,77,72,52,57,57,58,52,56,73,65,58,75,63,88,86,57,82,93,47,64,52,60,54,48,53,44,48,31,53,51,44,29,50,54,44,54,51,45,63,72,65,52,78,85,56,87,84,57,92,71,58,70,71,53,85,73,88,65,77,62,62,96,72,48,89,48,48,71,56,48,54,52,62,69,66,64,56,69,61,76,72,45,84,49,66,67,61,32,51,47,46,46,54,47,49,52,50,42,50,51,36,43,42,55,19,45,79,44,93,64,62,28,41,56,34,23,22,50,27,38,51,43,61,54,51,70,68,47,52,51,35,47,73,71,60,34,44,72,42,46,33,50,48,45,45,49,73,47,66,36,74,90,82,56,69,95,80,50,96,62,65,85,41,57,69,59,29,40,52,54,42,39,70,68,41,36,82,91,43,36,81,66,39,50,128